Protein AF-A0A8I2YQA5-F1 (afdb_monomer)

Solvent-accessible surface area (backbone atoms only — not comparable to full-atom values): 13279 Å² total; per-residue (Å²): 118,68,68,62,55,53,50,51,51,51,50,51,51,51,65,74,36,50,67,62,52,27,58,76,71,69,43,87,50,71,41,51,50,42,45,50,41,37,50,48,53,49,53,56,59,72,65,65,70,87,53,80,86,80,52,52,72,67,58,52,48,44,53,53,50,48,53,50,49,31,68,73,69,71,48,77,72,56,88,79,59,95,44,62,43,53,73,92,58,50,48,76,75,50,76,76,50,68,60,100,64,34,41,32,28,34,28,32,44,91,87,41,67,25,29,37,40,36,38,54,82,63,78,96,38,58,67,56,50,52,52,51,50,56,55,50,66,71,63,85,51,95,54,42,66,50,59,71,28,31,28,81,63,42,88,57,28,36,40,34,28,59,51,57,90,66,60,40,56,55,60,37,43,73,74,37,76,84,56,63,60,67,61,52,52,49,44,52,50,53,28,52,50,53,34,48,76,72,73,43,76,58,78,52,88,40,60,78,36,74,68,53,86,40,82,80,89,83,79,100,80,85,87,90,124

Structure (mmCIF, N/CA/C/O backbone):
data_AF-A0A8I2YQA5-F1
#
_entry.id   AF-A0A8I2YQA5-F1
#
loop_
_atom_site.group_PDB
_atom_site.id
_atom_site.type_symbol
_atom_site.label_atom_id
_atom_site.label_alt_id
_atom_site.label_comp_id
_atom_site.label_asym_id
_atom_site.label_entity_id
_atom_site.label_seq_id
_atom_site.pdbx_PDB_ins_code
_atom_site.Cartn_x
_atom_site.Cartn_y
_atom_site.Cartn_z
_atom_site.occupancy
_atom_site.B_iso_or_equiv
_atom_site.auth_seq_id
_atom_site.auth_comp_id
_atom_site.auth_asym_id
_atom_site.auth_atom_id
_atom_site.pdbx_PDB_model_num
ATOM 1 N N . MET A 1 1 ? -34.062 -9.656 35.936 1.00 53.78 1 MET A N 1
ATOM 2 C CA . MET A 1 1 ? -33.008 -8.951 36.706 1.00 53.78 1 MET A CA 1
ATOM 3 C C . MET A 1 1 ? -31.652 -9.652 36.608 1.00 53.78 1 MET A C 1
ATOM 5 O O . MET A 1 1 ? -30.691 -8.949 36.365 1.00 53.78 1 MET A O 1
ATOM 9 N N . SER A 1 2 ? -31.572 -10.991 36.654 1.00 74.44 2 SER A N 1
ATOM 10 C CA . SER A 1 2 ? -30.307 -11.762 36.605 1.00 74.44 2 SER A CA 1
ATOM 11 C C . SER A 1 2 ? -29.388 -11.502 35.393 1.00 74.44 2 SER A C 1
ATOM 13 O O . SER A 1 2 ? -28.204 -11.240 35.573 1.00 74.44 2 SER A O 1
ATOM 15 N N . ASP A 1 3 ? -29.909 -11.521 34.160 1.00 74.94 3 ASP A N 1
ATOM 16 C CA . ASP A 1 3 ? -29.049 -11.510 32.957 1.00 74.94 3 ASP A CA 1
ATOM 17 C C . ASP A 1 3 ? -28.307 -10.189 32.728 1.00 74.94 3 ASP A C 1
ATOM 19 O O . ASP A 1 3 ? -27.195 -10.169 32.199 1.00 74.94 3 ASP A O 1
ATOM 23 N N . ARG A 1 4 ? -28.906 -9.070 33.152 1.00 70.12 4 ARG A N 1
ATOM 24 C CA . ARG A 1 4 ? -28.301 -7.739 33.021 1.00 70.12 4 ARG A CA 1
ATOM 25 C C . ARG A 1 4 ? -27.103 -7.593 33.954 1.00 70.12 4 ARG A C 1
ATOM 27 O O . ARG A 1 4 ? -26.067 -7.096 33.523 1.00 70.12 4 ARG A O 1
ATOM 34 N N . ASP A 1 5 ? -27.226 -8.083 35.183 1.00 79.06 5 ASP A N 1
ATOM 35 C CA . ASP A 1 5 ? -26.152 -8.047 36.175 1.00 79.06 5 ASP A CA 1
ATOM 36 C C . ASP A 1 5 ? -25.024 -9.020 35.797 1.00 79.06 5 ASP A C 1
ATOM 38 O O . ASP A 1 5 ? -23.846 -8.677 35.911 1.00 79.06 5 ASP A O 1
ATOM 42 N N . SER A 1 6 ? -25.363 -10.194 35.246 1.00 75.75 6 SER A N 1
ATOM 43 C CA . SER A 1 6 ? -24.384 -11.141 34.695 1.00 75.75 6 SER A CA 1
ATOM 44 C C . SER A 1 6 ? -23.610 -10.557 33.510 1.00 75.75 6 SER A C 1
ATOM 46 O O . SER A 1 6 ? -22.383 -10.660 33.474 1.00 75.75 6 SER A O 1
ATOM 48 N N . LEU A 1 7 ? -24.296 -9.893 32.571 1.00 64.44 7 LEU A N 1
ATOM 49 C CA . LEU A 1 7 ? -23.659 -9.192 31.453 1.00 64.44 7 LEU A CA 1
ATOM 50 C C . LEU A 1 7 ? -22.746 -8.068 31.960 1.00 64.44 7 LEU A C 1
ATOM 52 O O . LEU A 1 7 ? -21.628 -7.908 31.477 1.00 64.44 7 LEU A O 1
ATOM 56 N N . GLN A 1 8 ? -23.197 -7.302 32.953 1.00 65.81 8 GLN A N 1
ATOM 57 C CA . GLN A 1 8 ? -22.447 -6.178 33.507 1.00 65.81 8 GLN A CA 1
ATOM 58 C C . GLN A 1 8 ? -21.202 -6.644 34.277 1.00 65.81 8 GLN A C 1
ATOM 60 O O . GLN A 1 8 ? -20.147 -6.019 34.166 1.00 65.81 8 GLN A O 1
ATOM 65 N N . ALA A 1 9 ? -21.278 -7.777 34.978 1.00 72.56 9 ALA A N 1
ATOM 66 C CA . ALA A 1 9 ? -20.128 -8.427 35.601 1.00 72.56 9 ALA A CA 1
ATOM 67 C C . ALA A 1 9 ? -19.132 -8.971 34.562 1.00 72.56 9 ALA A C 1
ATOM 69 O O . ALA A 1 9 ? -17.927 -8.779 34.721 1.00 72.56 9 ALA A O 1
ATOM 70 N N . LEU A 1 10 ? -19.617 -9.589 33.478 1.00 69.56 10 LEU A N 1
ATOM 71 C CA . LEU A 1 10 ? -18.791 -10.047 32.353 1.00 69.56 10 LEU A CA 1
ATOM 72 C C . LEU A 1 10 ? -18.067 -8.887 31.672 1.00 69.56 10 LEU A C 1
ATOM 74 O O . LEU A 1 10 ? -16.859 -8.960 31.478 1.00 69.56 10 LEU A O 1
ATOM 78 N N . LEU A 1 11 ? -18.780 -7.798 31.371 1.00 59.59 11 LEU A N 1
ATOM 79 C CA . LEU A 1 11 ? -18.196 -6.584 30.804 1.00 59.59 11 LEU A CA 1
ATOM 80 C C . LEU A 1 11 ? -17.146 -5.991 31.738 1.00 59.59 11 LEU A C 1
ATOM 82 O O . LEU A 1 11 ? -16.064 -5.657 31.277 1.00 59.59 11 LEU A O 1
ATOM 86 N N . LYS A 1 12 ? -17.415 -5.936 33.049 1.00 65.88 12 LYS A N 1
ATOM 87 C CA . LYS A 1 12 ? -16.454 -5.444 34.046 1.00 65.88 12 LYS A CA 1
ATOM 88 C C . LYS A 1 12 ? -15.206 -6.328 34.134 1.00 65.88 12 LYS A C 1
ATOM 90 O O . LYS A 1 12 ? -14.101 -5.819 34.307 1.00 65.88 12 LYS A O 1
ATOM 95 N N . LYS A 1 13 ? -15.377 -7.645 33.984 1.00 69.06 13 LYS A N 1
ATOM 96 C CA . LYS A 1 13 ? -14.289 -8.631 33.955 1.00 69.06 13 LYS A CA 1
ATOM 97 C C . LYS A 1 13 ? -13.474 -8.534 32.665 1.00 69.06 13 LYS A C 1
ATOM 99 O O . LYS A 1 13 ? -12.257 -8.580 32.734 1.00 69.06 13 LYS A O 1
ATOM 104 N N . LEU A 1 14 ? -14.127 -8.319 31.522 1.00 61.34 14 LEU A N 1
ATOM 105 C CA . LEU A 1 14 ? -13.474 -8.032 30.244 1.00 61.34 14 LEU A CA 1
ATOM 106 C C . LEU A 1 14 ? -12.680 -6.719 30.327 1.00 61.34 14 LEU A C 1
ATOM 108 O O . LEU A 1 14 ? -11.488 -6.704 30.046 1.00 61.34 14 LEU A O 1
ATOM 112 N N . THR A 1 15 ? -13.285 -5.630 30.809 1.00 60.09 15 THR A N 1
ATOM 113 C CA . THR A 1 15 ? -12.588 -4.341 30.970 1.00 60.09 15 THR A CA 1
ATOM 114 C C . THR A 1 15 ? -11.451 -4.407 31.988 1.00 60.09 15 THR A C 1
ATOM 116 O O . THR A 1 15 ? -10.428 -3.761 31.800 1.00 60.09 15 THR A O 1
ATOM 119 N N . GLY A 1 16 ? -11.606 -5.199 33.055 1.00 66.25 16 GLY A N 1
ATOM 120 C CA . GLY A 1 16 ? -10.571 -5.412 34.069 1.00 66.25 16 GLY A CA 1
ATOM 121 C C . GLY A 1 16 ? -9.398 -6.264 33.584 1.00 66.25 16 GLY A C 1
ATOM 122 O O . GLY A 1 16 ? -8.381 -6.324 34.265 1.00 66.25 16 GLY A O 1
ATOM 123 N N . ASN A 1 17 ? -9.528 -6.890 32.411 1.00 71.88 17 ASN A N 1
ATOM 124 C CA . ASN A 1 17 ? -8.533 -7.781 31.828 1.00 71.88 17 ASN A CA 1
ATOM 125 C C . ASN A 1 17 ? -8.056 -7.275 30.461 1.00 71.88 17 ASN A C 1
ATOM 127 O O . ASN A 1 17 ? -7.829 -8.040 29.525 1.00 71.88 17 ASN A O 1
ATOM 131 N N . TYR A 1 18 ? -7.938 -5.952 30.355 1.00 67.62 18 TYR A N 1
ATOM 132 C CA . TYR A 1 18 ? -7.539 -5.236 29.149 1.00 67.62 18 TYR A CA 1
ATOM 133 C C . TYR A 1 18 ? -6.278 -5.823 28.494 1.00 67.62 18 TYR A C 1
ATOM 135 O O . TYR A 1 18 ? -6.260 -6.005 27.280 1.00 67.62 18 TYR A O 1
ATOM 143 N N . GLU A 1 19 ? -5.268 -6.197 29.283 1.00 68.56 19 GLU A N 1
ATOM 144 C CA . GLU A 1 19 ? -4.031 -6.808 28.774 1.00 68.56 19 GLU A CA 1
ATOM 145 C C . GLU A 1 19 ? -4.241 -8.215 28.193 1.00 68.56 19 GLU A C 1
ATOM 147 O O . GLU A 1 19 ? -3.681 -8.553 27.150 1.00 68.56 19 GLU A O 1
ATOM 152 N N . GLU A 1 20 ? -5.097 -9.037 28.806 1.00 70.19 20 GLU A N 1
ATOM 153 C CA . GLU A 1 20 ? -5.394 -10.379 28.294 1.00 70.19 20 GLU A CA 1
ATOM 154 C C . GLU A 1 20 ? -6.219 -10.308 27.001 1.00 70.19 20 GLU A C 1
ATOM 156 O O . GLU A 1 20 ? -5.951 -11.036 26.044 1.00 70.19 20 GLU A O 1
ATOM 161 N N . ILE A 1 21 ? -7.152 -9.355 26.924 1.00 68.69 21 ILE A N 1
ATOM 162 C CA . ILE A 1 21 ? -7.897 -9.043 25.700 1.00 68.69 21 ILE A CA 1
ATOM 163 C C . ILE A 1 21 ? -6.941 -8.564 24.606 1.00 68.69 21 ILE A C 1
ATOM 165 O O . ILE A 1 21 ? -6.951 -9.109 23.505 1.00 68.69 21 ILE A O 1
ATOM 169 N N . ARG A 1 22 ? -6.074 -7.591 24.900 1.00 69.06 22 ARG A N 1
ATOM 170 C CA . ARG A 1 22 ? -5.055 -7.110 23.956 1.00 69.06 22 ARG A CA 1
ATOM 171 C C . ARG A 1 22 ? -4.209 -8.246 23.405 1.00 69.06 22 ARG A C 1
ATOM 173 O O . ARG A 1 22 ? -4.015 -8.318 22.195 1.00 69.06 22 ARG A O 1
ATOM 180 N N . SER A 1 23 ? -3.772 -9.152 24.275 1.00 72.94 23 SER A N 1
ATOM 181 C CA . SER A 1 23 ? -2.994 -10.322 23.883 1.00 72.94 23 SER A CA 1
ATOM 182 C C . SER A 1 23 ? -3.767 -11.249 22.940 1.00 72.94 23 SER A C 1
ATOM 184 O O . SER A 1 23 ? -3.229 -11.643 21.906 1.00 72.94 23 SER A O 1
ATOM 186 N N . GLN A 1 24 ? -5.041 -11.540 23.229 1.00 74.38 24 GLN A N 1
ATOM 187 C CA . GLN A 1 24 ? -5.884 -12.374 22.360 1.00 74.38 24 GLN A CA 1
ATOM 188 C C . GLN A 1 24 ? -6.161 -11.738 20.992 1.00 74.38 24 GLN A C 1
ATOM 190 O O . GLN A 1 24 ? -6.236 -12.447 19.992 1.00 74.38 24 GLN A O 1
ATOM 195 N N . PHE A 1 25 ? -6.284 -10.410 20.933 1.00 69.94 25 PHE A N 1
ATOM 196 C CA . PHE A 1 25 ? -6.455 -9.669 19.679 1.00 69.94 25 PHE A CA 1
ATOM 197 C C . PHE A 1 25 ? -5.128 -9.370 18.958 1.00 69.94 25 PHE A C 1
ATOM 199 O O . PHE A 1 25 ? -5.142 -8.752 17.894 1.00 69.94 25 PHE A O 1
ATOM 206 N N . GLY A 1 26 ? -3.985 -9.795 19.510 1.00 70.31 26 GLY A N 1
ATOM 207 C CA . GLY A 1 26 ? -2.668 -9.553 18.923 1.00 70.31 26 GLY A CA 1
ATOM 208 C C . GLY A 1 26 ? -2.218 -8.087 18.961 1.00 70.31 26 GLY A C 1
ATOM 209 O O . GLY A 1 26 ? -1.398 -7.685 18.138 1.00 70.31 26 GLY A O 1
ATOM 210 N N . ILE A 1 27 ? -2.768 -7.278 19.874 1.00 78.75 27 ILE A N 1
ATOM 211 C CA . ILE A 1 27 ? -2.531 -5.832 19.994 1.00 78.75 27 ILE A CA 1
ATOM 212 C C . ILE A 1 27 ? -1.535 -5.563 21.127 1.00 78.75 27 ILE A C 1
ATOM 214 O O . ILE A 1 27 ? -1.905 -5.286 22.269 1.00 78.75 27 ILE A O 1
ATOM 218 N N . TYR A 1 28 ? -0.252 -5.584 20.802 1.00 79.75 28 TYR A N 1
ATOM 219 C CA . TYR A 1 28 ? 0.849 -5.458 21.758 1.00 79.75 28 TYR A CA 1
ATOM 220 C C . TYR A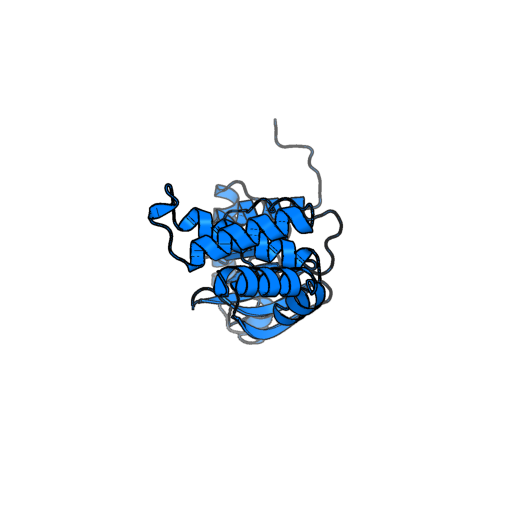 1 28 ? 1.435 -4.049 21.839 1.00 79.75 28 TYR A C 1
ATOM 222 O O . TYR A 1 28 ? 2.173 -3.742 22.770 1.00 79.75 28 TYR A O 1
ATOM 230 N N . ASN A 1 29 ? 1.127 -3.175 20.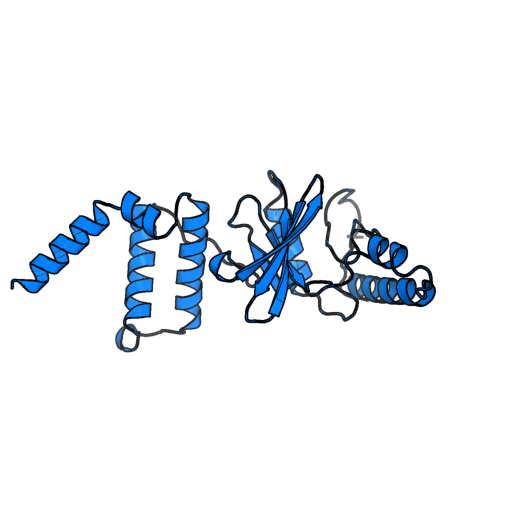879 1.00 84.94 29 ASN A N 1
ATOM 231 C CA . ASN A 1 29 ? 1.684 -1.827 20.842 1.00 84.94 29 ASN A CA 1
ATOM 232 C C . ASN A 1 29 ? 0.672 -0.778 20.362 1.00 84.94 29 ASN A C 1
ATOM 234 O O . ASN A 1 29 ? -0.420 -1.085 19.885 1.00 84.94 29 ASN A O 1
ATOM 238 N N . ASP A 1 30 ? 1.063 0.482 20.509 1.00 87.12 30 ASP A N 1
ATOM 239 C CA . ASP A 1 30 ? 0.259 1.648 20.157 1.00 87.12 30 ASP A CA 1
ATOM 240 C C . ASP A 1 30 ? -0.056 1.759 18.661 1.00 87.12 30 ASP A C 1
ATOM 242 O O . ASP A 1 30 ? -1.119 2.246 18.291 1.00 87.12 30 ASP A O 1
ATOM 246 N N . GLN A 1 31 ? 0.835 1.277 17.794 1.00 87.00 31 GLN A N 1
ATOM 247 C CA . GLN A 1 31 ? 0.644 1.321 16.341 1.00 87.00 31 GLN A CA 1
ATOM 248 C C . GLN A 1 31 ? -0.478 0.379 15.906 1.00 87.00 31 GLN A C 1
ATOM 250 O O . GLN A 1 31 ? -1.282 0.727 15.045 1.00 87.00 31 GLN A O 1
ATOM 255 N N . GLN A 1 32 ? -0.574 -0.788 16.543 1.00 87.88 32 GLN A N 1
ATOM 256 C CA . GLN A 1 32 ? -1.658 -1.738 16.307 1.00 87.88 32 GLN A CA 1
ATOM 257 C C . GLN A 1 32 ? -2.998 -1.196 16.814 1.00 87.88 32 GLN A C 1
ATOM 259 O O . GLN A 1 32 ? -4.016 -1.372 16.148 1.00 87.88 32 GLN A O 1
ATOM 264 N N . ILE A 1 33 ? -3.007 -0.467 17.940 1.00 88.44 33 ILE A N 1
ATOM 265 C CA . ILE A 1 33 ? -4.205 0.269 18.381 1.00 88.44 33 ILE A CA 1
ATOM 266 C C . ILE A 1 33 ? -4.593 1.307 17.321 1.00 88.44 33 ILE A C 1
ATOM 268 O O . ILE A 1 33 ? -5.751 1.362 16.910 1.00 88.44 33 ILE A O 1
ATOM 272 N N . ASP A 1 34 ? -3.634 2.105 16.851 1.00 91.31 34 ASP A N 1
ATOM 273 C CA . ASP A 1 34 ? -3.863 3.150 15.853 1.00 91.31 34 ASP A CA 1
ATOM 274 C C . ASP A 1 34 ? -4.409 2.565 14.535 1.00 91.31 34 ASP A C 1
ATOM 276 O O . ASP A 1 34 ? -5.359 3.107 13.961 1.00 91.31 34 ASP A O 1
ATOM 280 N N . GLN A 1 35 ? -3.884 1.422 14.080 1.00 90.69 35 GLN A N 1
ATOM 281 C CA . GLN A 1 35 ? -4.411 0.698 12.921 1.00 90.69 35 GLN A CA 1
ATOM 282 C C . GLN A 1 35 ? -5.819 0.151 13.162 1.00 90.69 35 GLN A C 1
ATOM 284 O O . GLN A 1 35 ? -6.686 0.340 12.309 1.00 90.69 35 GLN A O 1
ATOM 289 N N . ALA A 1 36 ? -6.077 -0.481 14.308 1.00 90.06 36 ALA A N 1
ATOM 290 C CA . ALA A 1 36 ? -7.399 -1.007 14.640 1.00 90.06 36 ALA A CA 1
ATOM 291 C C . ALA A 1 36 ? -8.452 0.112 14.688 1.00 90.06 36 ALA A C 1
ATOM 293 O O . ALA A 1 36 ? -9.505 -0.005 14.060 1.00 90.06 36 ALA A O 1
ATOM 294 N N . MET A 1 37 ? -8.145 1.235 15.349 1.00 92.12 37 MET A N 1
ATOM 295 C CA . MET A 1 37 ? -9.017 2.413 15.370 1.00 92.12 37 MET A CA 1
ATOM 296 C C . MET A 1 37 ? -9.258 2.963 13.961 1.00 92.12 37 MET A C 1
ATOM 298 O O . MET A 1 37 ? -10.388 3.321 13.626 1.00 92.12 37 MET A O 1
ATOM 302 N N . ALA A 1 38 ? -8.220 3.009 13.118 1.00 92.69 38 ALA A N 1
ATOM 303 C CA . ALA A 1 38 ? -8.353 3.457 11.739 1.00 92.69 38 ALA A CA 1
ATOM 304 C C . ALA A 1 38 ? -9.283 2.540 10.925 1.00 92.69 38 ALA A C 1
ATOM 306 O O . ALA A 1 38 ? -10.167 3.046 10.233 1.00 92.69 38 ALA A O 1
ATOM 307 N N . VAL A 1 39 ? -9.145 1.216 11.042 1.00 91.88 39 VAL A N 1
ATOM 308 C CA . VAL A 1 39 ? -10.030 0.255 10.364 1.00 91.88 39 VAL A CA 1
ATOM 309 C C . VAL A 1 39 ? -11.468 0.396 10.854 1.00 91.88 39 VAL A C 1
ATOM 311 O O . VAL A 1 39 ? -12.360 0.568 10.028 1.00 91.88 39 VAL A O 1
ATOM 314 N N . MET A 1 40 ? -11.707 0.399 12.170 1.00 91.44 40 MET A N 1
ATOM 315 C CA . MET A 1 40 ? -13.064 0.523 12.723 1.00 91.44 40 MET A CA 1
ATOM 316 C C . MET A 1 40 ? -13.761 1.788 12.221 1.00 91.44 40 MET A C 1
ATOM 318 O O . MET A 1 40 ? -14.877 1.743 11.710 1.00 91.44 40 MET A O 1
ATOM 322 N N . GLU A 1 41 ? -13.074 2.923 12.303 1.00 92.00 41 GLU A N 1
ATOM 323 C CA . GLU A 1 41 ? -13.599 4.196 11.828 1.00 92.00 41 GLU A CA 1
ATOM 324 C C . GLU A 1 41 ? -13.828 4.183 10.298 1.00 92.00 41 GLU A C 1
ATOM 326 O O . GLU A 1 41 ? -14.819 4.732 9.813 1.00 92.00 41 GLU A O 1
ATOM 331 N N . ARG A 1 42 ? -12.947 3.541 9.515 1.00 90.94 42 ARG A N 1
ATOM 332 C CA . ARG A 1 42 ? -13.111 3.398 8.056 1.00 90.94 42 ARG A CA 1
ATOM 333 C C . ARG A 1 42 ? -14.394 2.652 7.711 1.00 90.94 42 ARG A C 1
ATOM 335 O O . ARG A 1 42 ? -15.171 3.138 6.889 1.00 90.94 42 ARG A O 1
ATOM 342 N N . GLU A 1 43 ? -14.610 1.503 8.342 1.00 88.94 43 GLU A N 1
ATOM 343 C CA . GLU A 1 43 ? -15.781 0.662 8.094 1.00 88.94 43 GLU A CA 1
ATOM 344 C C . GLU A 1 43 ? -17.076 1.361 8.532 1.00 88.94 43 GLU A C 1
ATOM 346 O O . GLU A 1 43 ? -18.052 1.387 7.779 1.00 88.94 43 GLU A O 1
ATOM 351 N N . LEU A 1 44 ? -17.063 2.037 9.688 1.00 89.31 44 LEU A N 1
ATOM 352 C CA . LEU A 1 44 ? -18.198 2.836 10.161 1.00 89.31 44 LEU A CA 1
ATOM 353 C C . LEU A 1 44 ? -18.575 3.953 9.175 1.00 89.31 44 LEU A C 1
ATOM 355 O O . LEU A 1 44 ? -19.761 4.172 8.922 1.00 89.31 44 LEU A O 1
ATOM 359 N N . ARG A 1 45 ? -17.589 4.635 8.574 1.00 88.62 45 ARG A N 1
ATOM 360 C CA . ARG A 1 45 ? -17.847 5.657 7.544 1.00 88.62 45 ARG A CA 1
ATOM 361 C C . ARG A 1 45 ? -18.386 5.059 6.244 1.00 88.62 45 ARG A C 1
ATOM 363 O O . ARG A 1 45 ? -19.296 5.633 5.647 1.00 88.62 45 ARG A O 1
ATOM 370 N N . HIS A 1 46 ? -17.848 3.925 5.791 1.00 85.19 46 HIS A N 1
ATOM 371 C CA . HIS A 1 46 ? -18.301 3.267 4.558 1.00 85.19 46 HIS A CA 1
ATOM 372 C C . HIS A 1 46 ? -19.732 2.749 4.645 1.00 85.19 46 HIS A C 1
ATOM 374 O O . HIS A 1 46 ? -20.452 2.793 3.648 1.00 85.19 46 HIS A O 1
ATOM 380 N N . ALA A 1 47 ? -20.168 2.327 5.830 1.00 84.62 47 ALA A N 1
ATOM 381 C CA . ALA A 1 47 ? -21.531 1.867 6.045 1.00 84.62 47 ALA A CA 1
ATOM 382 C C . ALA A 1 47 ? -22.593 2.981 5.875 1.00 84.62 47 ALA A C 1
ATOM 384 O O . ALA A 1 47 ? -23.783 2.678 5.882 1.00 84.62 47 ALA A O 1
ATOM 385 N N . ARG A 1 48 ? -22.193 4.259 5.692 1.00 71.00 48 ARG A N 1
ATOM 386 C CA . ARG A 1 48 ? -23.081 5.425 5.467 1.00 71.00 48 ARG A CA 1
ATOM 387 C C . ARG A 1 48 ? -24.231 5.518 6.481 1.00 71.00 48 ARG A C 1
ATOM 389 O O . ARG A 1 48 ? -25.319 5.992 6.162 1.00 71.00 48 ARG A O 1
ATOM 396 N N . VAL A 1 49 ? -24.001 5.048 7.705 1.00 61.97 49 VAL A N 1
ATOM 397 C CA . VAL A 1 49 ? -25.052 4.914 8.715 1.00 61.97 49 VAL A CA 1
ATOM 398 C C . VAL A 1 49 ? -25.358 6.281 9.314 1.00 61.97 49 VAL A C 1
ATOM 400 O O . VAL A 1 49 ? -24.602 6.792 10.137 1.00 61.97 49 VAL A O 1
ATOM 403 N N . THR A 1 50 ? -26.481 6.867 8.903 1.00 57.16 50 THR A N 1
ATOM 404 C CA . THR A 1 50 ? -26.983 8.155 9.404 1.00 57.16 50 THR A CA 1
ATOM 405 C C . THR A 1 50 ? -27.866 8.016 10.649 1.00 57.16 50 THR A C 1
ATOM 407 O O . THR A 1 50 ? -28.026 8.988 11.379 1.00 57.16 50 THR A O 1
ATOM 410 N N . SER A 1 51 ? -28.407 6.820 10.925 1.00 64.06 51 SER A N 1
ATOM 411 C CA . SER A 1 51 ? -29.284 6.530 12.072 1.00 64.06 51 SER A CA 1
ATOM 412 C C . SER A 1 51 ? -28.873 5.242 12.794 1.00 64.06 51 SER A C 1
ATOM 414 O O . SER A 1 51 ? -28.579 4.227 12.162 1.00 64.06 51 SER A O 1
ATOM 416 N N . GLU A 1 52 ? -28.877 5.269 14.130 1.00 65.19 52 GLU A N 1
ATOM 417 C CA . GLU A 1 52 ? -28.544 4.113 14.977 1.00 65.19 52 GLU A CA 1
ATOM 418 C C . GLU A 1 52 ? -29.550 2.960 14.890 1.00 65.19 52 GLU A C 1
ATOM 420 O O . GLU A 1 52 ? -29.195 1.808 15.160 1.00 65.19 52 GLU A O 1
ATOM 425 N N . GLU A 1 53 ? -30.788 3.243 14.486 1.00 69.56 53 GLU A N 1
ATOM 426 C CA . GLU A 1 53 ? -31.867 2.252 14.450 1.00 69.56 53 GLU A CA 1
ATOM 427 C C . GLU A 1 53 ? -31.625 1.172 13.389 1.00 69.56 53 GLU A C 1
ATOM 429 O O . GLU A 1 53 ? -31.907 0.001 13.631 1.00 69.56 53 GLU A O 1
ATOM 434 N N . HIS A 1 54 ? -31.003 1.535 12.264 1.00 71.75 54 HIS A N 1
ATOM 435 C CA . HIS A 1 54 ? -30.774 0.642 11.119 1.00 71.75 54 HIS A CA 1
ATOM 436 C C . HIS A 1 54 ? -29.396 -0.031 11.122 1.00 71.75 54 HIS A C 1
ATOM 438 O O . HIS A 1 54 ? -29.026 -0.727 10.178 1.00 71.75 54 HIS A O 1
ATOM 444 N N . MET A 1 55 ? -28.604 0.191 12.168 1.00 80.94 55 MET A N 1
ATOM 445 C CA . MET A 1 55 ? -27.251 -0.336 12.244 1.00 80.94 55 MET A CA 1
ATOM 446 C C . MET A 1 55 ? -27.260 -1.806 12.674 1.00 80.94 55 MET A C 1
ATOM 448 O O . MET A 1 55 ? -27.914 -2.166 13.661 1.00 80.94 55 MET A O 1
ATOM 452 N N . SER A 1 56 ? -26.500 -2.641 11.960 1.00 87.50 56 SER A N 1
ATOM 453 C CA . SER A 1 56 ? -26.306 -4.045 12.327 1.00 87.50 56 SER A CA 1
ATOM 454 C C . SER A 1 56 ? -25.659 -4.168 13.713 1.00 87.50 56 SER A C 1
ATOM 456 O O . SER A 1 56 ? -25.032 -3.228 14.217 1.00 87.50 56 SER A O 1
ATOM 458 N N . VAL A 1 57 ? -25.819 -5.327 14.353 1.00 87.19 57 VAL A N 1
ATOM 459 C CA . VAL A 1 57 ? -25.256 -5.574 15.690 1.00 87.19 57 VAL A CA 1
ATOM 460 C C . VAL A 1 57 ? -23.732 -5.438 15.667 1.00 87.19 57 VAL A C 1
ATOM 462 O O . VAL A 1 57 ? -23.153 -4.846 16.573 1.00 87.19 57 VAL A O 1
ATOM 4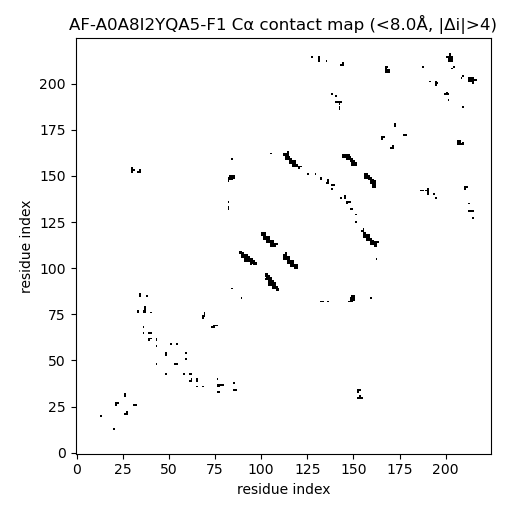65 N N . GLU A 1 58 ? -23.088 -5.898 14.599 1.00 87.94 58 GLU A N 1
ATOM 466 C CA . GLU A 1 58 ? -21.642 -5.835 14.395 1.00 87.94 58 GLU A CA 1
ATOM 467 C C . GLU A 1 58 ? -21.148 -4.387 14.331 1.00 87.94 58 GLU A C 1
ATOM 469 O O . GLU A 1 58 ? -20.182 -4.034 15.005 1.00 87.94 58 GLU A O 1
ATOM 474 N N . LEU A 1 59 ? -21.838 -3.520 13.584 1.00 88.00 59 LEU A N 1
ATOM 475 C CA . LEU A 1 59 ? -21.493 -2.099 13.492 1.00 88.00 59 LEU A CA 1
ATOM 476 C C . LEU A 1 59 ? -21.728 -1.367 14.826 1.00 88.00 59 LEU A C 1
ATOM 478 O O . LEU A 1 59 ? -20.926 -0.511 15.206 1.00 88.00 59 LEU A O 1
ATOM 482 N N . LYS A 1 60 ? -22.772 -1.741 15.584 1.00 87.19 60 LYS A N 1
ATOM 483 C CA . LYS A 1 60 ? -23.011 -1.223 16.946 1.00 87.19 60 LYS A CA 1
ATOM 484 C C . LYS A 1 60 ? -21.893 -1.630 17.906 1.00 87.19 60 LYS A C 1
ATOM 486 O O . LYS A 1 60 ? -21.430 -0.797 18.686 1.00 87.19 60 LYS A O 1
ATOM 491 N N . ILE A 1 61 ? -21.450 -2.888 17.842 1.00 88.38 61 ILE A N 1
ATOM 492 C CA . ILE A 1 61 ? -20.305 -3.386 18.614 1.00 88.38 61 ILE A CA 1
ATOM 493 C C . ILE A 1 61 ? -19.051 -2.604 18.225 1.00 88.38 61 ILE A C 1
ATOM 495 O O . ILE A 1 61 ? -18.402 -2.041 19.098 1.00 88.38 61 ILE A O 1
ATOM 499 N N . MET A 1 62 ? -18.761 -2.484 16.929 1.00 88.69 62 MET A N 1
ATOM 500 C CA . MET A 1 62 ? -17.579 -1.788 16.421 1.00 88.69 62 MET A CA 1
ATOM 501 C C . MET A 1 62 ? -17.517 -0.323 16.869 1.00 88.69 62 MET A C 1
ATOM 503 O O . MET A 1 62 ? -16.474 0.123 17.344 1.00 88.69 62 MET A O 1
ATOM 507 N N . ARG A 1 63 ? -18.634 0.415 16.786 1.00 89.56 63 ARG A N 1
ATOM 508 C CA . ARG A 1 63 ? -18.719 1.802 17.272 1.00 89.56 63 ARG A CA 1
ATOM 509 C C . ARG A 1 63 ? -18.420 1.895 18.765 1.00 89.56 63 ARG A C 1
ATOM 511 O O . ARG A 1 63 ? -17.567 2.683 19.165 1.00 89.56 63 ARG A O 1
ATOM 518 N N . LYS A 1 64 ? -19.075 1.065 19.583 1.00 88.12 64 LYS A N 1
ATOM 519 C CA . LYS A 1 64 ? -18.849 1.054 21.036 1.00 88.12 64 LYS A CA 1
ATOM 520 C C . LYS A 1 64 ? -17.423 0.647 21.400 1.00 88.12 64 LYS A C 1
ATOM 522 O O . LYS A 1 64 ? -16.840 1.228 22.311 1.00 88.12 64 LYS A O 1
ATOM 527 N N . SER A 1 65 ? -16.847 -0.321 20.690 1.00 87.94 65 SER A N 1
ATOM 528 C CA . SER A 1 65 ? -15.448 -0.717 20.851 1.00 87.94 65 SER A CA 1
ATOM 529 C C . SER A 1 65 ? -14.509 0.445 20.542 1.00 87.94 65 SER A C 1
ATOM 531 O O . SER A 1 65 ? -13.624 0.728 21.344 1.00 87.94 65 SER A O 1
ATOM 533 N N . LEU A 1 66 ? -14.735 1.168 19.441 1.00 89.00 66 LEU A N 1
ATOM 534 C CA . LEU A 1 66 ? -13.943 2.340 19.076 1.00 89.00 66 LEU A CA 1
ATOM 535 C C . LEU A 1 66 ? -14.020 3.442 20.145 1.00 89.00 66 LEU A C 1
ATOM 537 O O . LEU A 1 66 ? -12.993 3.979 20.552 1.00 89.00 66 LEU A O 1
ATOM 541 N N . GLU A 1 67 ? -15.219 3.758 20.639 1.00 88.19 67 GLU A N 1
ATOM 542 C CA . GLU A 1 67 ? -15.417 4.731 21.723 1.00 88.19 67 GLU A CA 1
ATOM 543 C C . GLU A 1 67 ? -14.706 4.316 23.019 1.00 88.19 67 GLU A C 1
ATOM 545 O O . GLU A 1 67 ? -14.048 5.142 23.652 1.00 88.19 67 GLU A O 1
ATOM 550 N N . CYS A 1 68 ? -14.787 3.033 23.382 1.00 84.75 68 CYS A N 1
ATOM 551 C CA . CYS A 1 68 ? -14.121 2.468 24.554 1.00 84.75 68 CYS A CA 1
ATOM 552 C C . CYS A 1 68 ? -12.592 2.533 24.439 1.00 84.75 68 CYS A C 1
ATOM 554 O O . CYS A 1 68 ? -11.905 2.896 25.392 1.00 84.75 68 CYS A O 1
ATOM 556 N N . ILE A 1 69 ? -12.043 2.225 23.261 1.00 84.50 69 ILE A N 1
ATOM 557 C CA . ILE A 1 69 ? -10.601 2.315 23.015 1.00 84.50 69 ILE A CA 1
ATOM 558 C C . ILE A 1 69 ? -10.145 3.773 23.123 1.00 84.50 69 ILE A C 1
ATOM 560 O O . ILE A 1 69 ? -9.151 4.045 23.797 1.00 84.50 69 ILE A O 1
ATOM 564 N N . LYS A 1 70 ? -10.886 4.724 22.540 1.00 87.31 70 LYS A N 1
ATOM 565 C CA . LYS A 1 70 ? -10.577 6.162 22.642 1.00 87.31 70 LYS A CA 1
ATOM 566 C C . LYS A 1 70 ? -10.564 6.646 24.093 1.00 87.31 70 LYS A C 1
ATOM 568 O O . LYS A 1 70 ? -9.639 7.351 24.485 1.00 87.31 70 LYS A O 1
ATOM 573 N N . SER A 1 71 ? -11.561 6.266 24.895 1.00 82.88 71 SER A N 1
ATOM 574 C CA . SER A 1 71 ? -11.648 6.693 26.298 1.00 82.88 71 SER A CA 1
ATOM 575 C C . SER A 1 71 ? -10.588 6.034 27.184 1.00 82.88 71 SER A C 1
ATOM 577 O O . SER A 1 71 ? -10.028 6.695 28.052 1.00 82.88 71 SER A O 1
ATOM 579 N N . THR A 1 72 ? -10.276 4.761 26.936 1.00 81.81 72 THR A N 1
ATOM 580 C CA . THR A 1 72 ? -9.328 3.980 27.747 1.00 81.81 72 THR A CA 1
ATOM 581 C C . THR A 1 72 ? -7.874 4.333 27.435 1.00 81.81 72 THR A C 1
ATOM 583 O O . THR A 1 72 ? -7.043 4.385 28.335 1.00 81.81 72 THR A O 1
ATOM 586 N N . THR A 1 73 ? -7.552 4.594 26.166 1.00 83.38 73 THR A N 1
ATOM 587 C CA . THR A 1 73 ? -6.180 4.919 25.731 1.00 83.38 73 THR A CA 1
ATOM 588 C C . THR A 1 73 ? -5.890 6.420 25.729 1.00 83.38 73 THR A C 1
ATOM 590 O O . THR A 1 73 ? -4.730 6.815 25.646 1.00 83.38 73 THR A O 1
ATOM 593 N N . GLY A 1 74 ? -6.929 7.264 25.764 1.00 84.75 74 GLY A N 1
ATOM 594 C CA . GLY A 1 74 ? -6.813 8.714 25.585 1.00 84.75 74 GLY A CA 1
ATOM 595 C C . GLY A 1 74 ? -6.398 9.139 24.169 1.00 84.75 74 GLY A C 1
ATOM 596 O O . GLY A 1 74 ? -6.135 10.319 23.939 1.00 84.75 74 GLY A O 1
ATOM 597 N N . ARG A 1 75 ? -6.316 8.203 23.213 1.00 87.31 75 ARG A N 1
ATOM 598 C CA . ARG A 1 75 ? -5.858 8.470 21.844 1.00 87.31 75 ARG A CA 1
ATOM 599 C C . ARG A 1 75 ? -7.009 8.921 20.949 1.00 87.31 75 ARG A C 1
ATOM 601 O O . ARG A 1 75 ? -8.137 8.434 21.035 1.00 87.31 75 ARG A O 1
ATOM 608 N N . GLY A 1 76 ? -6.698 9.837 20.037 1.00 89.94 76 GLY A N 1
ATOM 609 C CA . GLY A 1 76 ? -7.567 10.160 18.909 1.00 89.94 76 GLY A CA 1
ATOM 610 C C . GLY A 1 76 ? -7.441 9.120 17.798 1.00 89.94 76 GLY A C 1
ATOM 611 O O . GLY A 1 76 ? -6.397 8.488 17.648 1.00 89.94 76 GLY A O 1
ATOM 612 N N . VAL A 1 77 ? -8.487 8.973 16.982 1.00 89.25 77 VAL A N 1
ATOM 613 C CA . VAL A 1 77 ? -8.400 8.142 15.775 1.00 89.25 77 VAL A CA 1
ATOM 614 C C . VAL A 1 77 ? -7.412 8.800 14.803 1.00 89.25 77 VAL A C 1
ATOM 616 O O . VAL A 1 77 ? -7.587 9.985 14.497 1.00 89.25 77 VAL A O 1
ATOM 619 N N . PRO A 1 78 ? -6.397 8.076 14.296 1.00 88.31 78 PRO A N 1
ATOM 620 C CA . PRO A 1 78 ? -5.453 8.637 13.342 1.00 88.31 78 PRO A CA 1
ATOM 621 C C . PRO A 1 78 ? -6.155 9.158 12.088 1.00 88.31 78 PRO A C 1
ATOM 623 O O . PRO A 1 78 ? -7.115 8.555 11.595 1.00 88.31 78 PRO A O 1
ATOM 626 N N . LYS A 1 79 ? -5.646 10.260 11.529 1.00 85.81 79 LYS A N 1
ATOM 627 C CA . LYS A 1 79 ? -6.113 10.769 10.236 1.00 85.81 79 LYS A CA 1
ATOM 628 C C . LYS A 1 79 ? -5.867 9.707 9.164 1.00 85.81 79 LYS A C 1
ATOM 630 O O . LYS A 1 79 ? -4.753 9.214 9.015 1.00 85.81 79 LYS A O 1
ATOM 635 N N . GLN A 1 80 ? -6.909 9.375 8.409 1.00 82.81 80 GLN A N 1
ATOM 636 C CA . GLN A 1 80 ? -6.835 8.336 7.389 1.00 82.81 80 GLN A CA 1
ATOM 637 C C . GLN A 1 80 ? -6.650 8.955 6.012 1.00 82.81 80 GLN A C 1
ATOM 639 O O . GLN A 1 80 ? -7.535 9.647 5.506 1.00 82.81 80 GLN A O 1
ATOM 644 N N . SER A 1 81 ? -5.504 8.682 5.398 1.00 88.69 81 SER A N 1
ATOM 645 C CA . SER A 1 81 ? -5.300 8.942 3.977 1.00 88.69 81 SER A CA 1
ATOM 646 C C . SER A 1 81 ? -6.163 7.999 3.142 1.00 88.69 81 SER A C 1
ATOM 648 O O . SER A 1 81 ? -6.411 6.857 3.533 1.00 88.69 81 SER A O 1
ATOM 650 N N . LYS A 1 82 ? -6.595 8.444 1.957 1.00 90.31 82 LYS A N 1
ATOM 651 C CA . LYS A 1 82 ? -7.417 7.622 1.044 1.00 90.31 82 LYS A CA 1
ATOM 652 C C . LYS A 1 82 ? -6.714 6.331 0.614 1.00 90.31 82 LYS A C 1
ATOM 654 O O . LYS A 1 82 ? -7.373 5.344 0.310 1.00 90.31 82 LYS A O 1
ATOM 659 N N . TRP A 1 83 ? -5.386 6.355 0.600 1.00 93.50 83 TRP A N 1
ATOM 660 C CA . TRP A 1 83 ? -4.518 5.243 0.230 1.00 93.50 83 TRP A CA 1
ATOM 661 C C . TRP A 1 83 ? -4.097 4.355 1.414 1.00 93.50 83 TRP A C 1
ATOM 663 O O . TRP A 1 83 ? -3.257 3.474 1.237 1.00 93.50 83 TRP A O 1
ATOM 673 N N . LEU A 1 84 ? -4.639 4.571 2.620 1.00 94.25 84 LEU A N 1
ATOM 674 C CA . LEU A 1 84 ? -4.289 3.766 3.791 1.00 94.25 84 LEU A CA 1
ATOM 675 C C . LEU A 1 84 ? -4.674 2.293 3.577 1.00 94.25 84 LEU A C 1
ATOM 677 O O . LEU A 1 84 ? -5.854 1.955 3.460 1.00 94.25 84 LEU A O 1
ATOM 681 N N . ILE A 1 85 ? -3.666 1.424 3.601 1.00 95.19 85 ILE A N 1
ATOM 682 C CA . ILE A 1 85 ? -3.812 -0.031 3.676 1.00 95.19 85 ILE A CA 1
ATOM 683 C C . ILE A 1 85 ? -3.179 -0.468 4.989 1.00 95.19 85 ILE A C 1
ATOM 685 O O . ILE A 1 85 ? -2.031 -0.128 5.254 1.00 95.19 85 ILE A O 1
ATOM 689 N N . THR A 1 86 ? -3.932 -1.190 5.811 1.00 93.38 86 THR A N 1
ATOM 690 C CA . THR A 1 86 ? -3.468 -1.713 7.101 1.00 93.38 86 THR A CA 1
ATOM 691 C C . THR A 1 86 ? -3.013 -3.161 6.978 1.00 93.38 86 THR A C 1
ATOM 693 O O . THR A 1 86 ? -3.253 -3.820 5.966 1.00 93.38 86 THR A O 1
ATOM 696 N N . GLU A 1 87 ? -2.356 -3.687 8.015 1.00 90.56 87 GLU A N 1
ATOM 697 C CA . GLU A 1 87 ? -1.907 -5.083 7.991 1.00 90.56 87 GLU A CA 1
ATOM 698 C C . GLU A 1 87 ? -3.083 -6.067 7.922 1.00 90.56 87 GLU A C 1
ATOM 700 O O . GLU A 1 87 ? -2.970 -7.115 7.293 1.00 90.56 87 GLU A O 1
ATOM 705 N N . TYR A 1 88 ? -4.243 -5.674 8.456 1.00 89.94 88 TYR A N 1
ATOM 706 C CA . TYR A 1 88 ? -5.491 -6.436 8.401 1.00 89.94 88 TYR A CA 1
ATOM 707 C C . TYR A 1 88 ? -6.079 -6.549 6.987 1.00 89.94 88 TYR A C 1
ATOM 709 O O . TYR A 1 88 ? -6.913 -7.414 6.733 1.00 89.94 88 TYR A O 1
ATOM 717 N N . ASP A 1 89 ? -5.647 -5.692 6.056 1.00 93.50 89 ASP A N 1
ATOM 718 C CA . ASP A 1 89 ? -6.068 -5.730 4.654 1.00 93.50 89 ASP A CA 1
ATOM 719 C C . ASP A 1 89 ? -5.185 -6.671 3.796 1.00 93.50 89 ASP A C 1
ATOM 721 O O . ASP A 1 89 ? -5.475 -6.893 2.614 1.00 93.50 89 ASP A O 1
ATOM 725 N N . LEU A 1 90 ? -4.084 -7.195 4.356 1.00 95.12 90 LEU A N 1
ATOM 726 C CA . LEU A 1 90 ? -3.035 -7.911 3.629 1.00 95.12 90 LEU A CA 1
ATOM 727 C C . LEU A 1 90 ? -2.924 -9.376 4.061 1.00 95.12 90 LEU A C 1
ATOM 729 O O . LEU A 1 90 ? -2.723 -9.697 5.227 1.00 95.12 90 LEU A O 1
ATOM 733 N N . HIS A 1 91 ? -2.924 -10.283 3.084 1.00 96.06 91 HIS A N 1
ATOM 734 C CA . HIS A 1 91 ? -2.627 -11.699 3.309 1.00 96.06 91 HIS A CA 1
ATOM 735 C C . HIS A 1 91 ? -1.239 -12.042 2.769 1.00 96.06 91 HIS A C 1
ATOM 737 O O . HIS A 1 91 ? -1.064 -12.224 1.562 1.00 96.06 91 HIS A O 1
ATOM 743 N N . TYR A 1 92 ? -0.239 -12.118 3.645 1.00 94.75 92 TYR A N 1
ATOM 744 C CA . TYR A 1 92 ? 1.139 -12.415 3.251 1.00 94.75 92 TYR A CA 1
ATOM 745 C C . TYR A 1 92 ? 1.292 -13.843 2.710 1.00 94.75 92 TYR A C 1
ATOM 747 O O . TYR A 1 92 ? 0.757 -14.801 3.257 1.00 94.75 92 TYR A O 1
ATOM 755 N N . CYS A 1 93 ? 2.039 -13.979 1.615 1.00 91.88 93 CYS A N 1
ATOM 756 C CA . CYS A 1 93 ? 2.294 -15.244 0.918 1.00 91.88 93 CYS A CA 1
ATOM 757 C C . CYS A 1 93 ? 3.776 -15.665 0.953 1.00 91.88 93 CYS A C 1
ATOM 759 O O . CYS A 1 93 ? 4.127 -16.678 0.355 1.00 91.88 93 CYS A O 1
ATOM 761 N N . GLY A 1 94 ? 4.652 -14.876 1.585 1.00 88.12 94 GLY A N 1
ATOM 762 C CA . GLY A 1 94 ? 6.089 -15.147 1.709 1.00 88.12 94 GLY A CA 1
ATOM 763 C C . GLY A 1 94 ? 6.968 -13.937 1.381 1.00 88.12 94 GLY A C 1
ATOM 764 O O . GLY A 1 94 ? 6.507 -12.947 0.812 1.00 88.12 94 GLY A O 1
ATOM 765 N N . THR A 1 95 ? 8.250 -14.012 1.733 1.00 85.00 95 THR A N 1
ATOM 766 C CA . THR A 1 95 ? 9.233 -12.945 1.484 1.00 85.00 95 THR A CA 1
ATOM 767 C C . THR A 1 95 ? 9.856 -13.103 0.096 1.00 85.00 95 THR A C 1
ATOM 769 O O . THR A 1 95 ? 10.264 -14.198 -0.276 1.00 85.00 95 THR A O 1
ATOM 772 N N . ILE A 1 96 ? 9.933 -12.019 -0.682 1.00 79.75 96 ILE A N 1
ATOM 773 C CA . ILE A 1 96 ? 10.512 -12.025 -2.040 1.00 79.75 96 ILE A CA 1
ATOM 774 C C . ILE A 1 96 ? 12.023 -11.794 -1.974 1.00 79.75 96 ILE A C 1
ATOM 776 O O . ILE A 1 96 ? 12.792 -12.424 -2.696 1.00 79.75 96 ILE A O 1
ATOM 780 N N . GLY A 1 97 ? 12.442 -10.861 -1.122 1.00 73.38 97 GLY A N 1
ATOM 781 C CA . GLY A 1 97 ? 13.836 -10.482 -0.944 1.00 73.38 97 GLY A CA 1
ATOM 782 C C . GLY A 1 97 ? 13.966 -9.247 -0.061 1.00 73.38 97 GLY A C 1
ATOM 783 O O . GLY A 1 97 ? 12.979 -8.595 0.273 1.00 73.38 97 GLY A O 1
ATOM 784 N N . GLY A 1 98 ? 15.187 -8.909 0.328 1.00 67.56 98 GLY A N 1
ATOM 785 C CA . GLY A 1 98 ? 15.464 -7.731 1.143 1.00 67.56 98 GLY A CA 1
ATOM 786 C C . GLY A 1 98 ? 16.897 -7.262 0.951 1.00 67.56 98 GLY A C 1
ATOM 787 O O . GLY A 1 98 ? 17.786 -8.066 0.689 1.00 67.56 98 GLY A O 1
ATOM 788 N N . GLY A 1 99 ? 17.100 -5.951 1.048 1.00 65.19 99 GLY A N 1
ATOM 789 C CA . GLY A 1 99 ? 18.413 -5.315 0.991 1.00 65.19 99 GLY A CA 1
ATOM 790 C C . GLY A 1 99 ? 18.733 -4.554 2.278 1.00 65.19 99 GLY A C 1
ATOM 791 O O . GLY A 1 99 ? 17.996 -4.610 3.266 1.00 65.19 99 GLY A O 1
ATOM 792 N N . GLY A 1 100 ? 19.822 -3.779 2.251 1.00 64.56 100 GLY A N 1
ATOM 793 C CA . GLY A 1 100 ? 20.269 -2.982 3.399 1.00 64.56 100 GLY A CA 1
ATOM 794 C C . GLY A 1 100 ? 19.175 -2.080 3.984 1.00 64.56 100 GLY A C 1
ATOM 795 O O . GLY A 1 100 ? 19.040 -2.025 5.202 1.00 64.56 100 GLY A O 1
ATOM 796 N N . PHE A 1 101 ? 18.324 -1.493 3.134 1.00 67.00 101 PHE A N 1
ATOM 797 C CA . PHE A 1 101 ? 17.396 -0.409 3.498 1.00 67.00 101 PHE A CA 1
ATOM 798 C C . PHE A 1 101 ? 15.896 -0.770 3.455 1.00 67.00 101 PHE A C 1
ATOM 800 O O . PHE A 1 101 ? 15.062 0.032 3.860 1.00 67.00 101 PHE A O 1
ATOM 807 N N . SER A 1 102 ? 15.514 -1.956 2.964 1.00 78.44 102 SER A N 1
ATOM 808 C CA . SER A 1 102 ? 14.101 -2.383 2.923 1.00 78.44 102 SER A CA 1
ATOM 809 C C . SER A 1 102 ? 13.956 -3.895 2.768 1.00 78.44 102 SER A C 1
ATOM 811 O O . SER A 1 102 ? 14.860 -4.560 2.255 1.00 78.44 102 SER A O 1
ATOM 813 N N . THR A 1 103 ? 12.811 -4.426 3.186 1.00 85.44 103 THR A N 1
ATOM 814 C CA . THR A 1 103 ? 12.375 -5.798 2.897 1.00 85.44 103 THR A CA 1
ATOM 815 C C . THR A 1 103 ? 11.158 -5.765 1.981 1.00 85.44 103 THR A C 1
ATOM 817 O O . THR A 1 103 ? 10.344 -4.846 2.047 1.00 85.44 103 THR A O 1
ATOM 820 N N . VAL A 1 104 ? 11.051 -6.740 1.080 1.00 88.25 104 VAL A N 1
ATOM 821 C CA . VAL A 1 104 ? 9.938 -6.858 0.138 1.00 88.25 104 VAL A CA 1
ATOM 822 C C . VAL A 1 104 ? 9.283 -8.219 0.310 1.00 88.25 104 VAL A C 1
ATOM 824 O O . VAL A 1 104 ? 9.905 -9.266 0.110 1.00 88.25 104 VAL A O 1
ATOM 827 N N . SER A 1 105 ? 8.002 -8.191 0.645 1.00 91.25 105 SER A N 1
ATOM 828 C CA . SER A 1 105 ? 7.165 -9.366 0.839 1.00 91.25 105 SER A CA 1
ATOM 829 C C . SER A 1 105 ? 6.082 -9.441 -0.226 1.00 91.25 105 SER A C 1
ATOM 831 O O . SER A 1 105 ? 5.635 -8.435 -0.772 1.00 91.25 105 SER A O 1
ATOM 833 N N . LYS A 1 106 ? 5.657 -10.658 -0.538 1.00 92.19 106 LYS A N 1
ATOM 834 C CA . LYS A 1 106 ? 4.533 -10.946 -1.420 1.00 92.19 106 LYS A CA 1
ATOM 835 C C . LYS A 1 106 ? 3.273 -11.065 -0.575 1.00 92.19 106 LYS A C 1
ATOM 837 O O . LYS A 1 106 ? 3.288 -11.766 0.436 1.00 92.19 106 LYS A O 1
ATOM 842 N N . ALA A 1 107 ? 2.183 -10.438 -0.998 1.00 96.31 107 ALA A N 1
ATOM 843 C CA . ALA A 1 107 ? 0.892 -10.557 -0.325 1.00 96.31 107 ALA A CA 1
ATOM 844 C C . ALA A 1 107 ? -0.273 -10.555 -1.325 1.00 96.31 107 ALA A C 1
ATOM 846 O O . ALA A 1 107 ? -0.088 -10.302 -2.518 1.00 96.31 107 ALA A O 1
ATOM 847 N N . ARG A 1 108 ? -1.483 -10.828 -0.834 1.00 97.38 108 ARG A N 1
ATOM 848 C CA . ARG A 1 108 ? -2.738 -10.535 -1.529 1.00 97.38 108 ARG A CA 1
ATOM 849 C C . ARG A 1 108 ? -3.461 -9.386 -0.841 1.00 97.38 108 ARG A C 1
ATOM 851 O O . ARG A 1 108 ? -3.662 -9.427 0.368 1.00 97.38 108 ARG A O 1
ATOM 858 N N . PHE A 1 109 ? -3.898 -8.420 -1.637 1.00 96.62 109 PHE A N 1
ATOM 859 C CA . PHE A 1 109 ? -4.778 -7.326 -1.243 1.00 96.62 109 PHE A CA 1
ATOM 860 C C . PHE A 1 109 ? -6.047 -7.413 -2.091 1.00 96.62 109 PHE A C 1
ATOM 862 O O . PHE A 1 109 ? -5.972 -7.335 -3.318 1.00 96.62 109 PHE A O 1
ATOM 869 N N . ARG A 1 110 ? -7.208 -7.635 -1.456 1.00 94.12 110 ARG A N 1
ATOM 870 C CA . ARG A 1 110 ? -8.511 -7.791 -2.143 1.00 94.12 110 ARG A CA 1
ATOM 871 C C . ARG A 1 110 ? -8.451 -8.769 -3.333 1.00 94.12 110 ARG A C 1
ATOM 873 O O . ARG A 1 110 ? -8.866 -8.458 -4.444 1.00 94.12 110 ARG A O 1
ATOM 880 N N . GLY A 1 111 ? -7.832 -9.933 -3.116 1.00 93.69 111 GLY A N 1
ATOM 881 C CA . GLY A 1 111 ? -7.626 -10.973 -4.137 1.00 93.69 111 GLY A CA 1
ATOM 882 C C . GLY A 1 111 ? -6.472 -10.720 -5.121 1.00 93.69 111 GLY A C 1
ATOM 883 O O . GLY A 1 111 ? -5.964 -11.674 -5.715 1.00 93.69 111 GLY A O 1
ATOM 884 N N . THR A 1 112 ? -5.989 -9.482 -5.240 1.00 94.69 112 THR A N 1
ATOM 885 C CA . THR A 1 112 ? -4.909 -9.094 -6.158 1.00 94.69 112 THR A CA 1
ATOM 886 C C . THR A 1 112 ? -3.543 -9.330 -5.532 1.00 94.69 112 THR A C 1
ATOM 888 O O . THR A 1 112 ? -3.320 -9.035 -4.361 1.00 94.69 112 THR A O 1
ATOM 891 N N . LEU A 1 113 ? -2.607 -9.860 -6.317 1.00 93.88 113 LEU A N 1
ATOM 892 C CA . LEU A 1 113 ? -1.241 -10.105 -5.874 1.00 93.88 113 LEU A CA 1
ATOM 893 C C . LEU A 1 113 ? -0.423 -8.803 -5.854 1.00 93.88 113 LEU A C 1
ATOM 895 O O . LEU A 1 113 ? -0.326 -8.105 -6.865 1.00 93.88 113 LEU A O 1
ATOM 899 N N . VAL A 1 114 ? 0.186 -8.497 -4.710 1.00 94.62 114 VAL A N 1
ATOM 900 C CA . VAL A 1 114 ? 0.892 -7.236 -4.446 1.00 94.62 114 VAL A CA 1
ATOM 901 C C . VAL A 1 114 ? 2.280 -7.469 -3.853 1.00 94.62 114 VAL A C 1
ATOM 903 O O . VAL A 1 114 ? 2.565 -8.516 -3.263 1.00 94.62 114 VAL A O 1
ATOM 906 N N . ALA A 1 115 ? 3.151 -6.480 -4.035 1.00 92.25 115 ALA A N 1
ATOM 907 C CA . ALA A 1 115 ? 4.424 -6.368 -3.342 1.00 92.25 115 ALA A CA 1
ATOM 908 C C . ALA A 1 115 ? 4.267 -5.393 -2.171 1.00 92.25 115 ALA A C 1
ATOM 910 O O . ALA A 1 115 ? 3.786 -4.276 -2.351 1.00 92.25 115 ALA A O 1
ATOM 911 N N . VAL A 1 116 ? 4.690 -5.819 -0.985 1.00 93.69 116 VAL A N 1
ATOM 912 C CA . VAL A 1 116 ? 4.722 -5.010 0.233 1.00 93.69 116 VAL A CA 1
ATOM 913 C C . VAL A 1 116 ? 6.175 -4.694 0.539 1.00 93.69 116 VAL A C 1
ATOM 915 O O . VAL A 1 116 ? 6.941 -5.583 0.908 1.00 93.69 116 VAL A O 1
ATOM 918 N N . LYS A 1 117 ? 6.573 -3.440 0.337 1.00 89.69 117 LYS A N 1
ATOM 919 C CA . LYS A 1 117 ? 7.925 -2.955 0.612 1.00 89.69 117 LYS A CA 1
ATOM 920 C C . LYS A 1 117 ? 7.940 -2.258 1.963 1.00 89.69 117 LYS A C 1
ATOM 922 O O . LYS A 1 117 ? 7.462 -1.133 2.083 1.00 89.69 117 LYS A O 1
ATOM 927 N N . THR A 1 118 ? 8.515 -2.919 2.953 1.00 89.75 118 THR A N 1
ATOM 928 C CA . THR A 1 118 ? 8.710 -2.388 4.298 1.00 89.75 118 THR A CA 1
ATOM 929 C C . THR A 1 118 ? 10.021 -1.608 4.344 1.00 89.75 118 THR A C 1
ATOM 931 O O . THR A 1 118 ? 11.090 -2.144 4.032 1.00 89.75 118 THR A O 1
ATOM 934 N N . LEU A 1 119 ? 9.946 -0.323 4.685 1.00 85.06 119 LEU A N 1
ATOM 935 C CA . LEU A 1 119 ? 11.094 0.584 4.697 1.00 85.06 119 LEU A CA 1
ATOM 936 C C . LEU A 1 119 ? 11.732 0.558 6.082 1.00 85.06 119 LEU A C 1
ATOM 938 O O . LEU A 1 119 ? 11.039 0.754 7.072 1.00 85.06 119 LEU A O 1
ATOM 942 N N . LYS A 1 120 ? 13.041 0.321 6.178 1.00 79.12 120 LYS A N 1
ATOM 943 C CA . LYS A 1 120 ? 13.719 0.423 7.477 1.00 79.12 120 LYS A CA 1
ATOM 944 C C . LYS A 1 120 ? 13.746 1.884 7.935 1.00 79.12 120 LYS A C 1
ATOM 946 O O . LYS A 1 120 ? 13.800 2.771 7.092 1.00 79.12 120 LYS A O 1
ATOM 951 N N . ASP A 1 121 ? 13.682 2.058 9.255 1.00 65.06 121 ASP A N 1
ATOM 952 C CA . ASP A 1 121 ? 13.703 3.305 10.032 1.00 65.06 121 ASP A CA 1
ATOM 953 C C . ASP A 1 121 ? 13.867 4.605 9.222 1.00 65.06 121 ASP A C 1
ATOM 955 O O . ASP A 1 121 ? 14.937 4.929 8.704 1.00 65.06 121 ASP A O 1
ATOM 959 N N . ILE A 1 122 ? 12.766 5.346 9.120 1.00 60.59 122 ILE A N 1
ATOM 960 C CA . ILE A 1 122 ? 12.650 6.585 8.348 1.00 60.59 122 ILE A CA 1
ATOM 961 C C . ILE A 1 122 ? 12.942 7.846 9.179 1.00 60.59 122 ILE A C 1
ATOM 963 O O . ILE A 1 122 ? 12.954 8.944 8.615 1.00 60.59 122 ILE A O 1
ATOM 967 N N . GLY A 1 123 ? 13.166 7.749 10.494 1.00 62.44 123 GLY A N 1
ATOM 968 C CA . GLY A 1 123 ? 13.302 8.936 11.351 1.00 62.44 123 GLY A CA 1
ATOM 969 C C . GLY A 1 123 ? 12.189 9.977 11.106 1.00 62.44 123 GLY A C 1
ATOM 970 O O . GLY A 1 123 ? 11.019 9.630 10.944 1.00 62.44 123 GLY A O 1
ATOM 971 N N . ASN A 1 124 ? 12.551 11.261 10.990 1.00 55.28 124 ASN A N 1
ATOM 972 C CA . ASN A 1 124 ? 11.623 12.388 10.764 1.00 55.28 124 ASN A CA 1
ATOM 973 C C . ASN A 1 124 ? 11.068 12.517 9.324 1.00 55.28 124 ASN A C 1
ATOM 975 O O . ASN A 1 124 ? 10.632 13.594 8.923 1.00 55.28 124 ASN A O 1
ATOM 979 N N . THR A 1 125 ? 11.058 11.451 8.519 1.00 68.62 125 THR A N 1
ATOM 980 C CA . THR A 1 125 ? 10.624 11.519 7.106 1.00 68.62 125 THR A CA 1
ATOM 981 C C . THR A 1 125 ? 9.199 11.019 6.851 1.00 68.62 125 THR A C 1
ATOM 983 O O . THR A 1 125 ? 8.794 10.888 5.699 1.00 68.62 125 THR A O 1
ATOM 986 N N . ARG A 1 126 ? 8.383 10.799 7.892 1.00 78.00 126 ARG A N 1
ATOM 987 C CA . ARG A 1 126 ? 6.986 10.355 7.722 1.00 78.00 126 ARG A CA 1
ATOM 988 C C . ARG A 1 126 ? 6.164 11.298 6.841 1.00 78.00 126 ARG A C 1
ATOM 990 O O . ARG A 1 126 ? 5.510 10.828 5.922 1.00 78.00 126 ARG A O 1
ATOM 997 N N . GLU A 1 127 ? 6.221 12.608 7.073 1.00 81.81 127 GLU A N 1
ATOM 998 C CA . GLU A 1 127 ? 5.480 13.569 6.241 1.00 81.81 127 GLU A CA 1
ATOM 999 C C . GLU A 1 127 ? 5.957 13.573 4.787 1.00 81.81 127 GLU A C 1
ATOM 1001 O O . GLU A 1 127 ? 5.158 13.721 3.867 1.00 81.81 127 GLU A O 1
ATOM 1006 N N . ALA A 1 128 ? 7.265 13.420 4.577 1.00 81.00 128 ALA A N 1
ATOM 1007 C CA . ALA A 1 128 ? 7.841 13.305 3.246 1.00 81.00 128 ALA A CA 1
ATOM 1008 C C . ALA A 1 128 ? 7.294 12.066 2.528 1.00 81.00 128 ALA A C 1
ATOM 1010 O O . ALA A 1 128 ? 6.807 12.176 1.405 1.00 81.00 128 ALA A O 1
ATOM 1011 N N . LEU A 1 129 ? 7.287 10.924 3.219 1.00 82.56 129 LEU A N 1
ATOM 1012 C CA . LEU A 1 129 ? 6.724 9.682 2.710 1.00 82.56 129 LEU A CA 1
ATOM 1013 C C . LEU A 1 129 ? 5.226 9.827 2.404 1.00 82.56 129 LEU A C 1
ATOM 1015 O O . LEU A 1 129 ? 4.776 9.412 1.345 1.00 82.56 129 LEU A O 1
ATOM 1019 N N . GLU A 1 130 ? 4.447 10.452 3.289 1.00 86.44 130 GLU A N 1
ATOM 1020 C CA . GLU A 1 130 ? 3.014 10.682 3.067 1.00 86.44 130 GLU A CA 1
ATOM 1021 C C . GLU A 1 130 ? 2.752 11.556 1.832 1.00 86.44 130 GLU A C 1
ATOM 1023 O O . GLU A 1 130 ? 1.837 11.256 1.066 1.00 86.44 130 GLU A O 1
ATOM 1028 N N . ARG A 1 131 ? 3.576 12.586 1.588 1.00 86.38 131 ARG A N 1
ATOM 1029 C CA . ARG A 1 131 ? 3.492 13.408 0.367 1.00 86.38 131 ARG A CA 1
ATOM 1030 C C . ARG A 1 131 ? 3.827 12.604 -0.886 1.00 86.38 131 ARG A C 1
ATOM 1032 O O . ARG A 1 131 ? 3.118 12.726 -1.881 1.00 86.38 131 ARG A O 1
ATOM 1039 N N . GLU A 1 132 ? 4.868 11.774 -0.843 1.00 85.12 132 GLU A N 1
ATOM 1040 C CA . GLU A 1 132 ? 5.200 10.876 -1.957 1.00 85.12 132 GLU A CA 1
ATOM 1041 C C . GLU A 1 132 ? 4.054 9.909 -2.264 1.00 85.12 132 GLU A C 1
ATOM 1043 O O . GLU A 1 132 ? 3.718 9.705 -3.429 1.00 85.12 132 GLU A O 1
ATOM 1048 N N . MET A 1 133 ? 3.433 9.331 -1.230 1.00 89.12 133 MET A N 1
ATOM 1049 C CA . MET A 1 133 ? 2.304 8.417 -1.402 1.00 89.12 133 MET A CA 1
ATOM 1050 C C . MET A 1 133 ? 1.080 9.137 -1.964 1.00 89.12 133 MET A C 1
ATOM 1052 O O . MET A 1 133 ? 0.391 8.575 -2.810 1.00 89.12 133 MET A O 1
ATOM 1056 N N . GLU A 1 134 ? 0.823 10.379 -1.545 1.00 90.31 134 GLU A N 1
ATOM 1057 C CA . GLU A 1 134 ? -0.269 11.181 -2.097 1.00 90.31 134 GLU A CA 1
ATOM 1058 C C . GLU A 1 134 ? -0.069 11.419 -3.598 1.00 90.31 134 GLU A C 1
ATOM 1060 O O . GLU A 1 134 ? -0.980 11.137 -4.374 1.00 90.31 134 GLU A O 1
ATOM 1065 N N . ILE A 1 135 ? 1.137 11.825 -4.015 1.00 90.06 135 ILE A N 1
ATOM 1066 C CA . ILE A 1 135 ? 1.483 12.004 -5.433 1.00 90.06 135 ILE A CA 1
ATOM 1067 C C . ILE A 1 135 ? 1.349 10.676 -6.183 1.00 90.06 135 ILE A C 1
ATOM 1069 O O . ILE A 1 135 ? 0.637 10.594 -7.176 1.00 90.06 135 ILE A O 1
ATOM 1073 N N . TRP A 1 136 ? 1.967 9.595 -5.703 1.00 90.50 136 TRP A N 1
ATOM 1074 C CA . TRP A 1 136 ? 1.904 8.309 -6.404 1.00 90.50 136 TRP A CA 1
ATOM 1075 C C . TRP A 1 136 ? 0.469 7.765 -6.491 1.00 90.50 136 TRP A C 1
ATOM 1077 O O . TRP A 1 136 ? 0.095 7.117 -7.472 1.00 90.50 136 TRP A O 1
ATOM 1087 N N . SER A 1 137 ? -0.380 8.085 -5.512 1.00 90.94 137 SER A N 1
ATOM 1088 C CA . SER A 1 137 ? -1.781 7.675 -5.513 1.00 90.94 137 SER A CA 1
ATOM 1089 C C . SER A 1 137 ? -2.603 8.263 -6.659 1.00 90.94 137 SER A C 1
ATOM 1091 O O . SER A 1 137 ? -3.602 7.637 -7.032 1.00 90.94 137 SER A O 1
ATOM 1093 N N . THR A 1 138 ? -2.185 9.378 -7.268 1.00 91.88 138 THR A N 1
ATOM 1094 C CA . THR A 1 138 ? -2.891 10.008 -8.397 1.00 91.88 138 THR A CA 1
ATOM 1095 C C . THR A 1 138 ? -2.416 9.513 -9.763 1.00 91.88 138 THR A C 1
ATOM 1097 O O . THR A 1 138 ? -3.176 9.580 -10.724 1.00 91.88 138 THR A O 1
ATOM 1100 N N . LEU A 1 139 ? -1.211 8.946 -9.856 1.00 89.00 139 LEU A N 1
ATOM 1101 C CA . LEU A 1 139 ? -0.577 8.604 -11.133 1.00 89.00 139 LEU A CA 1
ATOM 1102 C C . LEU A 1 139 ? -1.137 7.323 -11.748 1.00 89.00 139 LEU A C 1
ATOM 1104 O O . LEU A 1 139 ? -1.210 6.278 -11.091 1.00 89.00 139 LEU A O 1
ATOM 1108 N N . ARG A 1 140 ? -1.510 7.377 -13.028 1.00 90.38 140 ARG A N 1
ATOM 1109 C CA . ARG A 1 140 ? -2.082 6.245 -13.770 1.00 90.38 140 ARG A CA 1
ATOM 1110 C C . ARG A 1 140 ? -1.498 6.200 -15.177 1.00 90.38 140 ARG A C 1
ATOM 1112 O O . ARG A 1 140 ? -1.878 6.990 -16.029 1.00 90.38 140 ARG A O 1
ATOM 1119 N N . HIS A 1 141 ? -0.595 5.252 -15.411 1.00 88.44 141 HIS A N 1
ATOM 1120 C CA . HIS A 1 141 ? 0.049 5.053 -16.706 1.00 88.44 141 HIS A CA 1
ATOM 1121 C C . HIS A 1 141 ? 0.585 3.620 -16.828 1.00 88.44 141 HIS A C 1
ATOM 1123 O O . HIS A 1 141 ? 1.025 3.047 -15.830 1.00 88.44 141 HIS A O 1
ATOM 1129 N N . ASP A 1 142 ? 0.593 3.047 -18.034 1.00 86.81 142 ASP A N 1
ATOM 1130 C CA . ASP A 1 142 ? 1.002 1.649 -18.266 1.00 86.81 142 ASP A CA 1
ATOM 1131 C C . ASP A 1 142 ? 2.478 1.387 -17.931 1.00 86.81 142 ASP A C 1
ATOM 1133 O O . ASP A 1 142 ? 2.848 0.286 -17.519 1.00 86.81 142 ASP A O 1
ATOM 1137 N N . HIS A 1 143 ? 3.310 2.426 -18.036 1.00 84.88 143 HIS A N 1
ATOM 1138 C CA . HIS A 1 143 ? 4.737 2.387 -17.704 1.00 84.88 143 HIS A CA 1
ATOM 1139 C C . HIS A 1 143 ? 5.057 2.982 -16.321 1.00 84.88 143 HIS A C 1
ATOM 1141 O O . HIS A 1 143 ? 6.195 3.361 -16.055 1.00 84.88 143 HIS A O 1
ATOM 1147 N N . ILE A 1 144 ? 4.059 3.062 -15.429 1.00 85.19 144 ILE A N 1
ATOM 1148 C CA . ILE A 1 144 ? 4.229 3.353 -13.997 1.00 85.19 144 ILE A CA 1
ATOM 1149 C C . ILE A 1 144 ? 3.676 2.177 -13.183 1.00 85.19 144 ILE A C 1
ATOM 1151 O O . ILE A 1 144 ? 2.541 1.758 -13.392 1.00 85.19 144 ILE A O 1
ATOM 1155 N N . VAL A 1 145 ? 4.448 1.637 -12.227 1.00 86.69 145 VAL A N 1
ATOM 1156 C CA . VAL A 1 145 ? 3.987 0.559 -11.340 1.00 86.69 145 VAL A CA 1
ATOM 1157 C C . VAL A 1 145 ? 2.769 1.097 -10.597 1.00 86.69 145 VAL A C 1
ATOM 1159 O O . VAL A 1 145 ? 2.879 2.108 -9.894 1.00 86.69 145 VAL A O 1
ATOM 1162 N N . PRO A 1 146 ? 1.627 0.397 -10.679 1.00 88.69 146 PRO A N 1
ATOM 1163 C CA . PRO A 1 146 ? 0.452 0.797 -9.935 1.00 88.69 146 PRO A CA 1
ATOM 1164 C C . PRO A 1 146 ? 0.697 0.742 -8.435 1.00 88.69 146 PRO A C 1
ATOM 1166 O O . PRO A 1 146 ? 1.082 -0.293 -7.876 1.00 88.69 146 PRO A O 1
ATOM 1169 N N . PHE A 1 147 ? 0.437 1.873 -7.800 1.00 91.75 147 PHE A N 1
ATOM 1170 C CA . PHE A 1 147 ? 0.359 2.011 -6.361 1.00 91.75 147 PHE A CA 1
ATOM 1171 C C . PHE A 1 147 ? -1.033 1.604 -5.880 1.00 91.75 147 PHE A C 1
ATOM 1173 O O . PHE A 1 147 ? -2.041 2.028 -6.446 1.00 91.75 147 PHE A O 1
ATOM 1180 N N . TYR A 1 148 ? -1.085 0.775 -4.839 1.00 94.19 148 TYR A N 1
ATOM 1181 C CA . TYR A 1 148 ? -2.344 0.367 -4.210 1.00 94.19 148 TYR A CA 1
ATOM 1182 C C . TYR A 1 148 ? -2.576 1.094 -2.891 1.00 94.19 148 TYR A C 1
ATOM 1184 O O . TYR A 1 148 ? -3.721 1.397 -2.562 1.00 94.19 148 TYR A O 1
ATOM 1192 N N . GLY A 1 149 ? -1.512 1.370 -2.141 1.00 95.00 149 GLY A N 1
ATOM 1193 C CA . GLY A 1 149 ? -1.615 2.047 -0.860 1.00 95.00 149 GLY A CA 1
ATOM 1194 C C . GLY A 1 149 ? -0.354 1.935 -0.021 1.00 95.00 149 GLY A C 1
ATOM 1195 O O . GLY A 1 149 ? 0.667 1.420 -0.470 1.00 95.00 149 GLY A O 1
ATOM 1196 N N . ALA A 1 150 ? -0.421 2.411 1.214 1.00 93.81 150 ALA A N 1
ATOM 1197 C CA . ALA A 1 150 ? 0.685 2.360 2.165 1.00 93.81 150 ALA A CA 1
ATOM 1198 C C . ALA A 1 150 ? 0.174 2.418 3.612 1.00 93.81 150 ALA A C 1
ATOM 1200 O O . ALA A 1 150 ? -0.974 2.792 3.860 1.00 93.81 150 ALA A O 1
ATOM 1201 N N . SER A 1 151 ? 1.051 2.092 4.562 1.00 92.12 151 SER A N 1
ATOM 1202 C CA . SER A 1 151 ? 0.846 2.317 5.994 1.00 92.12 151 SER A CA 1
ATOM 1203 C C . SER A 1 151 ? 2.011 3.111 6.561 1.00 92.12 151 SER A C 1
ATOM 1205 O O . SER A 1 151 ? 3.149 2.641 6.572 1.00 92.12 151 SER A O 1
ATOM 1207 N N . THR A 1 152 ? 1.702 4.295 7.086 1.00 89.50 152 THR A N 1
ATOM 1208 C CA . THR A 1 152 ? 2.609 5.092 7.928 1.00 89.50 152 THR A CA 1
ATOM 1209 C C . THR A 1 152 ? 2.238 5.014 9.411 1.00 89.50 152 THR A C 1
ATOM 1211 O O . THR A 1 152 ? 2.915 5.605 10.247 1.00 89.50 152 THR A O 1
ATOM 1214 N N . LEU A 1 153 ? 1.172 4.273 9.747 1.00 88.06 153 LEU A N 1
ATOM 1215 C CA . LEU A 1 153 ? 0.764 3.994 11.128 1.00 88.06 153 LEU A CA 1
ATOM 1216 C C . LEU A 1 153 ? 1.684 2.970 11.806 1.00 88.06 153 LEU A C 1
ATOM 1218 O O . LEU A 1 153 ? 1.719 2.909 13.028 1.00 88.06 153 LEU A O 1
ATOM 1222 N N . THR A 1 154 ? 2.434 2.196 11.022 1.00 86.44 154 THR A N 1
ATOM 1223 C CA . THR A 1 154 ? 3.398 1.203 11.504 1.00 86.44 154 THR A CA 1
ATOM 1224 C C . THR A 1 154 ? 4.817 1.751 11.476 1.00 86.44 154 THR A C 1
ATOM 1226 O O . THR A 1 154 ? 5.167 2.563 10.618 1.00 86.44 154 THR A O 1
ATOM 1229 N N . SER A 1 155 ? 5.658 1.250 12.375 1.00 86.00 155 SER A N 1
ATOM 1230 C CA . SER A 1 155 ? 7.108 1.394 12.322 1.00 86.00 155 SER A CA 1
ATOM 1231 C C . SER A 1 155 ? 7.738 0.000 12.349 1.00 86.00 155 SER A C 1
ATOM 1233 O O . SER A 1 155 ? 7.616 -0.698 13.356 1.00 86.00 155 SER A O 1
ATOM 1235 N N . PRO A 1 156 ? 8.399 -0.435 11.267 1.00 87.56 156 PRO A N 1
ATOM 1236 C CA . PRO A 1 156 ? 8.619 0.300 10.017 1.00 87.56 156 PRO A CA 1
ATOM 1237 C C . PRO A 1 156 ? 7.335 0.562 9.193 1.00 87.56 156 PRO A C 1
ATOM 1239 O O . PRO A 1 156 ? 6.403 -0.251 9.224 1.00 87.56 156 PRO A O 1
ATOM 1242 N N . PRO A 1 157 ? 7.265 1.665 8.419 1.00 89.56 157 PRO A N 1
ATOM 1243 C CA . PRO A 1 157 ? 6.186 1.869 7.455 1.00 89.56 157 PRO A CA 1
ATOM 1244 C C . PRO A 1 157 ? 6.339 0.905 6.272 1.00 89.56 157 PRO A C 1
ATOM 1246 O O . PRO A 1 157 ? 7.415 0.347 6.018 1.00 89.56 157 PRO A O 1
ATOM 1249 N N . TYR A 1 158 ? 5.284 0.769 5.478 1.00 91.50 158 TYR A N 1
ATOM 1250 C CA . TYR A 1 158 ? 5.357 -0.001 4.242 1.00 91.50 158 TYR A CA 1
ATOM 1251 C C . TYR A 1 158 ? 4.517 0.587 3.115 1.00 91.50 158 TYR A C 1
ATOM 1253 O O . TYR A 1 158 ? 3.543 1.304 3.335 1.00 91.50 158 TYR A O 1
ATOM 1261 N N . ILE A 1 159 ? 4.902 0.226 1.895 1.00 92.31 159 ILE A N 1
ATOM 1262 C CA . ILE A 1 159 ? 4.254 0.600 0.639 1.00 92.31 159 ILE A CA 1
ATOM 1263 C C . ILE A 1 159 ? 3.719 -0.663 -0.032 1.00 92.31 159 ILE A C 1
ATOM 1265 O O . ILE A 1 159 ? 4.406 -1.683 -0.068 1.00 92.31 159 ILE A O 1
ATOM 1269 N N . VAL A 1 160 ? 2.522 -0.582 -0.603 1.00 94.69 160 VAL A N 1
ATOM 1270 C CA . VAL A 1 160 ? 1.848 -1.657 -1.332 1.00 94.69 160 VAL A CA 1
ATOM 1271 C C . VAL A 1 160 ? 1.708 -1.262 -2.800 1.00 94.69 160 VAL A C 1
ATOM 1273 O O . VAL A 1 160 ? 1.029 -0.294 -3.149 1.00 94.69 160 VAL A O 1
ATOM 1276 N N . SER A 1 161 ? 2.339 -2.034 -3.679 1.00 93.06 161 SER A N 1
ATOM 1277 C CA . SER A 1 161 ? 2.337 -1.804 -5.125 1.00 93.06 161 SER A CA 1
ATOM 1278 C C . SER A 1 161 ? 2.092 -3.099 -5.904 1.00 93.06 161 SER A C 1
ATOM 1280 O O . SER A 1 161 ? 2.024 -4.191 -5.330 1.00 93.06 161 SER A O 1
ATOM 1282 N N . ARG A 1 162 ? 1.925 -3.003 -7.230 1.00 89.81 162 ARG A N 1
ATOM 1283 C CA . ARG A 1 162 ? 1.800 -4.192 -8.089 1.00 89.81 162 ARG A CA 1
ATOM 1284 C C . ARG A 1 162 ? 3.014 -5.102 -7.904 1.00 89.81 162 ARG A C 1
ATOM 1286 O O . ARG A 1 162 ? 4.158 -4.658 -7.967 1.00 89.81 162 ARG A O 1
ATOM 1293 N N . TYR A 1 163 ? 2.751 -6.394 -7.719 1.00 87.69 163 TYR A N 1
ATOM 1294 C CA . TYR A 1 163 ? 3.807 -7.395 -7.739 1.00 87.69 163 TYR A CA 1
ATOM 1295 C C . TYR A 1 163 ? 4.338 -7.581 -9.165 1.00 87.69 163 TYR A C 1
ATOM 1297 O O . TYR A 1 163 ? 3.592 -7.965 -10.064 1.00 87.69 163 TYR A O 1
ATOM 1305 N N . MET A 1 164 ? 5.636 -7.340 -9.352 1.00 83.75 164 MET A N 1
ATOM 1306 C CA . MET A 1 164 ? 6.333 -7.530 -10.625 1.00 83.75 164 MET A CA 1
ATOM 1307 C C . MET A 1 164 ? 7.043 -8.888 -10.612 1.00 83.75 164 MET A C 1
ATOM 1309 O O . MET A 1 164 ? 8.072 -9.049 -9.956 1.00 83.75 164 MET A O 1
ATOM 1313 N N . GLN A 1 165 ? 6.485 -9.880 -11.314 1.00 78.19 165 GLN A N 1
ATOM 1314 C CA . GLN A 1 165 ? 6.959 -11.273 -11.271 1.00 78.19 165 GLN A CA 1
ATOM 1315 C C . GLN A 1 165 ? 8.419 -11.437 -11.717 1.00 78.19 165 GLN A C 1
ATOM 1317 O O . GLN A 1 165 ? 9.145 -12.243 -11.141 1.00 78.19 165 GLN A O 1
ATOM 1322 N N . ASN A 1 166 ? 8.860 -10.625 -12.679 1.00 76.50 166 ASN A N 1
ATOM 1323 C CA . ASN A 1 166 ? 10.222 -10.656 -13.215 1.00 76.50 166 ASN A CA 1
ATOM 1324 C C . ASN A 1 166 ? 11.233 -9.861 -12.366 1.00 76.50 166 ASN A C 1
ATOM 1326 O O . ASN A 1 166 ? 12.408 -9.771 -12.713 1.00 76.50 166 ASN A O 1
ATOM 1330 N N . GLY A 1 167 ? 10.801 -9.297 -11.233 1.00 76.88 167 GLY A N 1
ATOM 1331 C CA . GLY A 1 167 ? 11.652 -8.483 -10.372 1.00 76.88 167 GLY A CA 1
ATOM 1332 C C . GLY A 1 167 ? 11.993 -7.122 -10.986 1.00 76.88 167 GLY A C 1
ATOM 1333 O O . GLY A 1 167 ? 11.172 -6.515 -11.670 1.00 76.88 167 GLY A O 1
ATOM 1334 N N . ASN A 1 168 ? 13.189 -6.616 -10.674 1.00 76.88 168 ASN A N 1
ATOM 1335 C CA . ASN A 1 168 ? 13.701 -5.362 -11.233 1.00 76.88 168 ASN A CA 1
ATOM 1336 C C . ASN A 1 168 ? 14.393 -5.597 -12.585 1.00 76.88 168 ASN A C 1
ATOM 1338 O O . ASN A 1 168 ? 14.735 -6.729 -12.926 1.00 76.88 168 ASN A O 1
ATOM 1342 N N . LEU A 1 169 ? 14.630 -4.518 -13.338 1.00 76.94 169 LEU A N 1
ATOM 1343 C CA . LEU A 1 169 ? 15.185 -4.626 -14.687 1.00 76.94 169 LEU A CA 1
ATOM 1344 C C . LEU A 1 169 ? 16.588 -5.229 -14.708 1.00 76.94 169 LEU A C 1
ATOM 1346 O O . LEU A 1 169 ? 16.903 -5.955 -15.639 1.00 76.94 169 LEU A O 1
ATOM 1350 N N . VAL A 1 170 ? 17.411 -4.969 -13.688 1.00 78.75 170 VAL A N 1
ATOM 1351 C CA . VAL A 1 170 ? 18.755 -5.563 -13.589 1.00 78.75 170 VAL A CA 1
ATOM 1352 C C . VAL A 1 170 ? 18.647 -7.088 -13.569 1.00 78.75 170 VAL A C 1
ATOM 1354 O O . VAL A 1 170 ? 19.186 -7.755 -14.443 1.00 78.75 170 VAL A O 1
ATOM 1357 N N . ARG A 1 171 ? 17.837 -7.634 -12.656 1.00 76.62 171 ARG A N 1
ATOM 1358 C CA . ARG A 1 171 ? 17.599 -9.079 -12.558 1.00 76.62 171 ARG A CA 1
ATOM 1359 C C . ARG A 1 171 ? 16.921 -9.646 -13.811 1.00 76.62 171 ARG A C 1
ATOM 1361 O O . ARG A 1 171 ? 17.193 -10.780 -14.201 1.00 76.62 171 ARG A O 1
ATOM 1368 N N . TYR A 1 172 ? 16.024 -8.882 -14.430 1.00 78.62 172 TYR A N 1
ATOM 1369 C CA . TYR A 1 172 ? 15.386 -9.287 -15.679 1.00 78.62 172 TYR A CA 1
ATOM 1370 C C . TYR A 1 172 ? 16.404 -9.414 -16.819 1.00 78.62 172 TYR A C 1
ATOM 1372 O O . TYR A 1 172 ? 16.402 -10.421 -17.516 1.00 78.62 172 TYR A O 1
ATOM 1380 N N . LEU A 1 173 ? 17.309 -8.444 -16.966 1.00 82.19 173 LEU A N 1
ATOM 1381 C CA . LEU A 1 173 ? 18.365 -8.471 -17.980 1.00 82.19 173 LEU A CA 1
ATOM 1382 C C . LEU A 1 173 ? 19.404 -9.568 -17.716 1.00 82.19 173 LEU A C 1
ATOM 1384 O O . LEU A 1 173 ? 19.887 -10.166 -18.672 1.00 82.19 173 LEU A O 1
ATOM 1388 N N . ASP A 1 174 ? 19.693 -9.884 -16.450 1.00 84.25 174 ASP A N 1
ATOM 1389 C CA . ASP A 1 174 ? 20.578 -11.004 -16.092 1.00 84.25 174 ASP A CA 1
ATOM 1390 C C . ASP A 1 174 ? 19.990 -12.364 -16.505 1.00 84.25 174 ASP A C 1
ATOM 1392 O O . ASP A 1 174 ? 20.717 -13.285 -16.869 1.00 84.25 174 ASP A O 1
ATOM 1396 N N . THR A 1 175 ? 18.663 -12.505 -16.439 1.00 83.94 175 THR A N 1
ATOM 1397 C CA . THR A 1 175 ? 17.953 -13.755 -16.770 1.00 83.94 175 THR A CA 1
ATOM 1398 C C . THR A 1 175 ? 17.465 -13.813 -18.216 1.00 83.94 175 THR A C 1
ATOM 1400 O O . THR A 1 175 ? 17.156 -14.894 -18.711 1.00 83.94 175 THR A O 1
ATOM 1403 N N . THR A 1 176 ? 17.415 -12.667 -18.895 1.00 82.75 176 THR A N 1
ATOM 1404 C CA . THR A 1 176 ? 16.936 -12.510 -20.273 1.00 82.75 176 THR A CA 1
ATOM 1405 C C . THR A 1 176 ? 17.934 -11.650 -21.063 1.00 82.75 176 THR A C 1
ATOM 1407 O O . THR A 1 176 ? 17.646 -10.489 -21.367 1.00 82.75 176 THR A O 1
ATOM 1410 N N . PRO A 1 177 ? 19.129 -12.180 -21.385 1.00 87.56 177 PRO A N 1
ATOM 1411 C CA . PRO A 1 177 ? 20.198 -11.398 -22.014 1.00 87.56 177 PRO A CA 1
ATOM 1412 C C . PRO A 1 177 ? 19.820 -10.867 -23.404 1.00 87.56 177 PRO A C 1
ATOM 1414 O O . PRO A 1 177 ? 20.260 -9.776 -23.776 1.00 87.56 177 PRO A O 1
ATOM 1417 N N . ASP A 1 178 ? 18.951 -11.591 -24.116 1.00 92.56 178 ASP A N 1
ATOM 1418 C CA . ASP A 1 178 ? 18.451 -11.252 -25.455 1.00 92.56 178 ASP A CA 1
ATOM 1419 C C . ASP A 1 178 ? 17.237 -10.305 -25.434 1.00 92.56 178 ASP A C 1
ATOM 1421 O O . ASP A 1 178 ? 16.593 -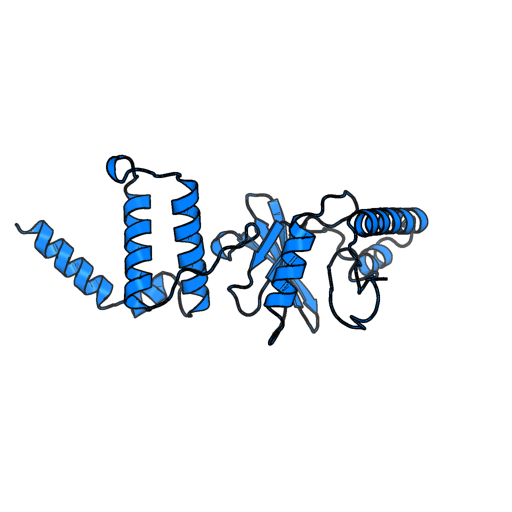10.083 -26.460 1.00 92.56 178 ASP A O 1
ATOM 1425 N N . ALA A 1 179 ? 16.879 -9.752 -24.270 1.00 86.19 179 ALA A N 1
ATOM 1426 C CA . ALA A 1 179 ? 15.789 -8.789 -24.174 1.00 86.19 179 ALA A CA 1
ATOM 1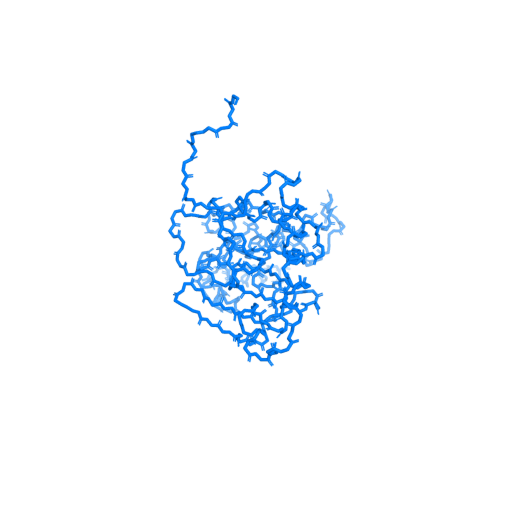427 C C . ALA A 1 179 ? 16.050 -7.561 -25.061 1.00 86.19 179 ALA A C 1
ATOM 1429 O O . ALA A 1 179 ? 17.151 -7.004 -25.079 1.00 86.19 179 ALA A O 1
ATOM 1430 N N . ASP A 1 180 ? 15.004 -7.085 -25.738 1.00 87.56 180 ASP A N 1
ATOM 1431 C CA . ASP A 1 180 ? 15.060 -5.861 -26.535 1.00 87.56 180 ASP A CA 1
ATOM 1432 C C . ASP A 1 180 ? 15.248 -4.635 -25.627 1.00 87.56 180 ASP A C 1
ATOM 1434 O O . ASP A 1 180 ? 14.308 -4.078 -25.053 1.00 87.56 180 ASP A O 1
ATOM 1438 N N . ARG A 1 181 ? 16.506 -4.213 -25.489 1.00 86.69 181 ARG A N 1
ATOM 1439 C CA . ARG A 1 181 ? 16.900 -3.068 -24.662 1.00 86.69 181 ARG A CA 1
ATOM 1440 C C . ARG A 1 181 ? 16.352 -1.752 -25.202 1.00 86.69 181 ARG A C 1
ATOM 1442 O O . ARG A 1 181 ? 16.072 -0.858 -24.408 1.00 86.69 181 ARG A O 1
ATOM 1449 N N . THR A 1 182 ? 16.172 -1.636 -26.517 1.00 89.31 182 THR A N 1
ATOM 1450 C CA . THR A 1 182 ? 15.601 -0.439 -27.145 1.00 89.31 182 THR A CA 1
ATOM 1451 C C . THR A 1 182 ? 14.146 -0.284 -26.732 1.00 89.31 182 THR A C 1
ATOM 1453 O O . THR A 1 182 ? 13.744 0.793 -26.291 1.00 89.31 182 THR A O 1
ATOM 1456 N N . LYS A 1 183 ? 13.377 -1.379 -26.778 1.00 84.94 183 LYS A N 1
ATOM 1457 C CA . LYS A 1 183 ? 11.998 -1.398 -26.284 1.00 84.94 183 LYS A CA 1
ATOM 1458 C C . LYS A 1 183 ? 11.923 -1.038 -24.800 1.00 84.94 183 LYS A C 1
ATOM 1460 O O . LYS A 1 183 ? 11.115 -0.197 -24.424 1.00 84.94 183 LYS A O 1
ATOM 1465 N N . LEU A 1 184 ? 12.791 -1.613 -23.968 1.00 84.00 184 LEU A N 1
ATOM 1466 C CA . LEU A 1 184 ? 12.825 -1.306 -22.534 1.00 84.00 184 LEU A CA 1
ATOM 1467 C C . LEU A 1 184 ? 13.099 0.183 -22.274 1.00 84.00 184 LEU A C 1
ATOM 1469 O O . LEU A 1 184 ? 12.400 0.802 -21.480 1.00 84.00 184 LEU A O 1
ATOM 1473 N N . ILE A 1 185 ? 14.073 0.785 -22.963 1.00 86.50 185 ILE A N 1
ATOM 1474 C CA . ILE A 1 185 ? 14.370 2.222 -22.833 1.00 86.50 185 ILE A CA 1
ATOM 1475 C C . ILE A 1 185 ? 13.174 3.072 -23.279 1.00 86.50 185 ILE A C 1
ATOM 1477 O O . ILE A 1 185 ? 12.866 4.068 -22.623 1.00 86.50 185 ILE A O 1
ATOM 1481 N N . LEU A 1 186 ? 12.480 2.678 -24.351 1.00 84.75 186 LEU A N 1
ATOM 1482 C CA . LEU A 1 186 ? 11.279 3.368 -24.821 1.00 84.75 186 LEU A CA 1
ATOM 1483 C C . LEU A 1 186 ? 10.175 3.354 -23.756 1.00 84.75 186 LEU A C 1
ATOM 1485 O O . LEU A 1 186 ? 9.647 4.411 -23.426 1.00 84.75 186 LEU A O 1
ATOM 1489 N N . GLU A 1 187 ? 9.873 2.195 -23.170 1.00 84.56 187 GLU A N 1
ATOM 1490 C CA . GLU A 1 187 ? 8.869 2.063 -22.103 1.00 84.56 187 GLU A CA 1
ATOM 1491 C C . GLU A 1 187 ? 9.208 2.946 -20.889 1.00 84.56 187 GLU A C 1
ATOM 1493 O O . GLU A 1 187 ? 8.349 3.662 -20.373 1.00 84.56 187 GLU A O 1
ATOM 1498 N N . VAL A 1 188 ? 10.481 2.978 -20.475 1.00 85.56 188 VAL A N 1
ATOM 1499 C CA . VAL A 1 188 ? 10.952 3.869 -19.399 1.00 85.56 188 VAL A CA 1
ATOM 1500 C C . VAL A 1 188 ? 10.775 5.338 -19.770 1.00 85.56 188 VAL A C 1
ATOM 1502 O O . VAL A 1 188 ? 10.330 6.141 -18.950 1.00 85.56 188 VAL A O 1
ATOM 1505 N N . SER A 1 189 ? 11.100 5.692 -21.011 1.00 89.19 189 SER A N 1
ATOM 1506 C CA . SER A 1 189 ? 10.992 7.063 -21.514 1.00 89.19 189 SER A CA 1
ATOM 1507 C C . SER A 1 189 ? 9.538 7.529 -21.551 1.00 89.19 189 SER A C 1
ATOM 1509 O O . SER A 1 189 ? 9.260 8.658 -21.158 1.00 89.19 189 SER A O 1
ATOM 1511 N N . LEU A 1 190 ? 8.604 6.652 -21.933 1.00 88.00 190 LEU A N 1
ATOM 1512 C CA . LEU A 1 190 ? 7.166 6.927 -21.898 1.00 88.00 190 LEU A CA 1
ATOM 1513 C C . LEU A 1 190 ? 6.666 7.154 -20.465 1.00 88.00 190 LEU A C 1
ATOM 1515 O O . LEU A 1 190 ? 5.917 8.095 -20.218 1.00 88.00 190 LEU A O 1
ATOM 1519 N N . GLY A 1 191 ? 7.107 6.337 -19.502 1.00 87.19 191 GLY A N 1
ATOM 1520 C CA . GLY A 1 191 ? 6.779 6.547 -18.087 1.00 87.19 191 GLY A CA 1
ATOM 1521 C C . GLY A 1 191 ? 7.297 7.885 -17.549 1.00 87.19 191 GLY A C 1
ATOM 1522 O O . GLY A 1 191 ? 6.562 8.605 -16.876 1.00 87.19 191 GLY A O 1
ATOM 1523 N N . MET A 1 192 ? 8.537 8.250 -17.888 1.00 88.56 192 MET A N 1
ATOM 1524 C CA . MET A 1 192 ? 9.136 9.532 -17.496 1.00 88.56 192 MET A CA 1
ATOM 1525 C C . MET A 1 192 ? 8.468 10.730 -18.170 1.00 88.56 192 MET A C 1
ATOM 1527 O O . MET A 1 192 ? 8.296 11.765 -17.532 1.00 88.56 192 MET A O 1
ATOM 1531 N N . TYR A 1 193 ? 8.084 10.593 -19.440 1.00 92.25 193 TYR A N 1
ATOM 1532 C CA . TYR A 1 193 ? 7.335 11.616 -20.159 1.00 92.25 193 TYR A CA 1
ATOM 1533 C C . TYR A 1 193 ? 6.013 11.918 -19.446 1.00 92.25 193 TYR A C 1
ATOM 1535 O O . TYR A 1 193 ? 5.781 13.068 -19.082 1.00 92.25 193 TYR A O 1
ATOM 1543 N N . TYR A 1 194 ? 5.227 10.885 -19.130 1.00 90.62 194 TYR A N 1
ATOM 1544 C CA . TYR A 1 194 ? 3.985 11.042 -18.370 1.00 90.62 194 TYR A CA 1
ATOM 1545 C C . TYR A 1 194 ? 4.214 11.687 -16.991 1.00 90.62 194 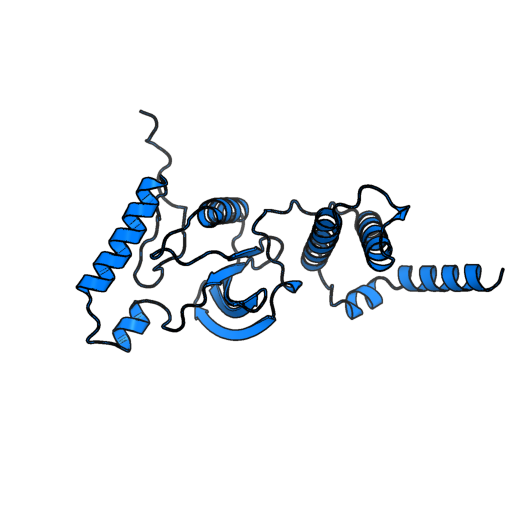TYR A C 1
ATOM 1547 O O . TYR A 1 194 ? 3.489 12.603 -16.616 1.00 90.62 194 TYR A O 1
ATOM 1555 N N . LEU A 1 195 ? 5.248 11.275 -16.241 1.00 89.38 195 LEU A N 1
ATOM 1556 C CA . LEU A 1 195 ? 5.572 11.921 -14.957 1.00 89.38 195 LEU A CA 1
ATOM 1557 C C . LEU A 1 195 ? 5.800 13.427 -15.112 1.00 89.38 195 LEU A C 1
ATOM 1559 O O . LEU A 1 195 ? 5.327 14.212 -14.293 1.00 89.38 195 LEU A O 1
ATOM 1563 N N . HIS A 1 196 ? 6.519 13.832 -16.156 1.00 91.62 196 HIS A N 1
ATOM 1564 C CA . HIS A 1 196 ? 6.783 15.241 -16.412 1.00 91.62 196 HIS A CA 1
ATOM 1565 C C . HIS A 1 196 ? 5.532 16.002 -16.873 1.00 91.62 196 HIS A C 1
ATOM 1567 O O . HIS A 1 196 ? 5.393 17.164 -16.493 1.00 91.62 196 HIS A O 1
ATOM 1573 N N . GLU A 1 197 ? 4.609 15.375 -17.612 1.00 94.62 197 GLU A N 1
ATOM 1574 C CA . GLU A 1 197 ? 3.297 15.973 -17.917 1.00 94.62 197 GLU A CA 1
ATOM 1575 C C . GLU A 1 197 ? 2.490 16.255 -16.641 1.00 94.62 197 GLU A C 1
ATOM 1577 O O . GLU A 1 197 ? 1.877 17.312 -16.513 1.00 94.62 197 GLU A O 1
ATOM 1582 N N . GLU A 1 198 ? 2.595 15.379 -15.642 1.00 90.50 198 GLU A N 1
ATOM 1583 C CA . GLU A 1 198 ? 2.000 15.565 -14.312 1.00 90.50 198 GLU A CA 1
ATOM 1584 C C . GLU A 1 198 ? 2.817 16.511 -13.404 1.00 90.50 198 GLU A C 1
ATOM 1586 O O . GLU A 1 198 ? 2.525 16.649 -12.215 1.00 90.50 198 GLU A O 1
ATOM 1591 N N . CYS A 1 199 ? 3.850 17.180 -13.936 1.00 91.12 199 CYS A N 1
ATOM 1592 C CA . CYS A 1 199 ? 4.757 18.066 -13.194 1.00 91.12 199 CYS A CA 1
ATOM 1593 C C . CYS A 1 199 ? 5.488 17.374 -12.028 1.00 91.12 199 CYS A C 1
ATOM 1595 O O . CYS A 1 199 ? 5.831 17.996 -11.019 1.00 91.12 199 CYS A O 1
ATOM 1597 N N . VAL A 1 200 ? 5.763 16.078 -12.175 1.00 87.75 200 VAL A N 1
ATOM 1598 C CA . VAL A 1 200 ? 6.428 15.255 -11.170 1.00 87.75 200 VAL A CA 1
ATOM 1599 C C . VAL A 1 200 ? 7.858 14.928 -11.590 1.00 87.75 200 VAL A C 1
ATOM 1601 O O . VAL A 1 200 ? 8.102 14.292 -12.611 1.00 87.75 200 VAL A O 1
ATOM 1604 N N . VAL A 1 201 ? 8.827 15.296 -10.751 1.00 84.94 201 VAL A N 1
ATOM 1605 C CA . VAL A 1 201 ? 10.238 14.922 -10.930 1.00 84.94 201 VAL A CA 1
ATOM 1606 C C . VAL A 1 201 ? 10.535 13.655 -10.125 1.00 84.94 201 VAL A C 1
ATOM 1608 O O . VAL A 1 201 ? 10.394 13.654 -8.904 1.00 84.94 201 VAL A O 1
ATOM 1611 N N . HIS A 1 202 ? 10.984 12.581 -10.787 1.00 78.38 202 HIS A N 1
ATOM 1612 C CA . HIS A 1 202 ? 11.223 11.281 -10.133 1.00 78.38 202 HIS A CA 1
ATOM 1613 C C . HIS A 1 202 ? 12.330 11.316 -9.057 1.00 78.38 202 HIS A C 1
ATOM 1615 O O . HIS A 1 202 ? 12.228 10.638 -8.038 1.00 78.38 202 HIS A O 1
ATOM 1621 N N . GLY A 1 203 ? 13.414 12.063 -9.287 1.00 71.81 203 GLY A N 1
ATOM 1622 C CA . GLY A 1 203 ? 14.484 12.293 -8.303 1.00 71.81 203 GLY A CA 1
ATOM 1623 C C . GLY A 1 203 ? 15.527 11.174 -8.128 1.00 71.81 203 GLY A C 1
ATOM 1624 O O . GLY A 1 203 ? 16.664 11.480 -7.784 1.00 71.81 203 GLY A O 1
ATOM 1625 N N . ASP A 1 204 ? 15.200 9.902 -8.400 1.00 69.88 204 ASP A N 1
ATOM 1626 C CA . ASP A 1 204 ? 16.158 8.775 -8.260 1.00 69.88 204 ASP A CA 1
ATOM 1627 C C . ASP A 1 204 ? 15.953 7.654 -9.305 1.00 69.88 204 ASP A C 1
ATOM 1629 O O . ASP A 1 204 ? 15.753 6.487 -8.966 1.00 69.88 204 ASP A O 1
ATOM 1633 N N . LEU A 1 205 ? 15.927 8.001 -10.599 1.00 72.00 205 LEU A N 1
ATOM 1634 C CA . LEU A 1 205 ? 15.700 7.022 -11.672 1.00 72.00 205 LEU A CA 1
ATOM 1635 C C . LEU A 1 205 ? 16.907 6.074 -11.805 1.00 72.00 205 LEU A C 1
ATOM 1637 O O . LEU A 1 205 ? 17.988 6.482 -12.226 1.00 72.00 205 LEU A O 1
ATOM 1641 N N . LYS A 1 206 ? 16.724 4.793 -11.460 1.00 63.84 206 LYS A N 1
ATOM 1642 C CA . LYS A 1 206 ? 17.753 3.742 -11.572 1.00 63.84 206 LYS A CA 1
ATOM 1643 C C . LYS A 1 206 ? 17.136 2.435 -12.069 1.00 63.84 206 LYS A C 1
ATOM 1645 O O . LYS A 1 206 ? 15.997 2.131 -11.736 1.00 63.84 206 LYS A O 1
ATOM 1650 N N . GLY A 1 207 ? 17.913 1.591 -12.755 1.00 52.44 207 GLY A N 1
ATOM 1651 C CA . GLY A 1 207 ? 17.451 0.274 -13.244 1.00 52.44 207 GLY A CA 1
ATOM 1652 C C . GLY A 1 207 ? 16.978 -0.697 -12.145 1.00 52.44 207 GLY A C 1
ATOM 1653 O O . GLY A 1 207 ? 16.203 -1.616 -12.401 1.00 52.44 207 GLY A O 1
ATOM 1654 N N . VAL A 1 208 ? 17.399 -0.470 -10.896 1.00 48.62 208 VAL A N 1
ATOM 1655 C CA . VAL A 1 208 ? 16.923 -1.191 -9.698 1.00 48.62 208 VAL A CA 1
ATOM 1656 C C . VAL A 1 208 ? 15.586 -0.627 -9.180 1.00 48.62 208 VAL A C 1
ATOM 165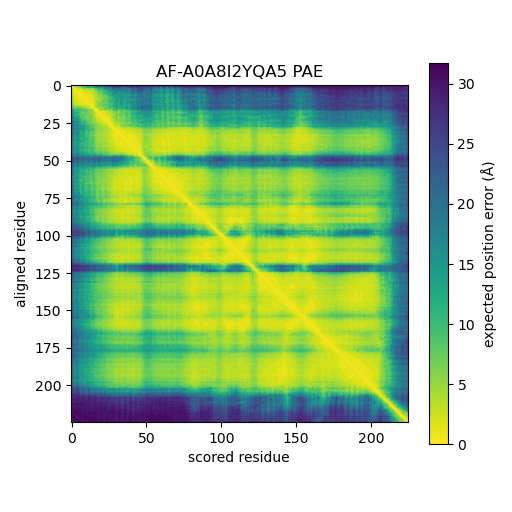8 O O . VAL A 1 208 ? 14.811 -1.338 -8.544 1.00 48.62 208 VAL A O 1
ATOM 1661 N N . ILE A 1 209 ? 15.316 0.649 -9.465 1.00 52.16 209 ILE A N 1
ATOM 1662 C CA . ILE A 1 209 ? 14.244 1.507 -8.933 1.00 52.16 209 ILE A CA 1
ATOM 1663 C C . ILE A 1 209 ? 13.285 1.840 -10.075 1.00 52.16 209 ILE A C 1
ATOM 1665 O O . ILE A 1 209 ? 12.926 2.993 -10.286 1.00 52.16 209 ILE A O 1
ATOM 1669 N N . LEU A 1 210 ? 12.935 0.857 -10.906 1.00 47.22 210 LEU A N 1
ATOM 1670 C CA . LEU A 1 210 ? 12.323 1.244 -12.167 1.00 47.22 210 LEU A CA 1
ATOM 1671 C C . LEU A 1 210 ? 10.926 1.824 -12.035 1.00 47.22 210 LEU A C 1
ATOM 1673 O O . LEU A 1 210 ? 10.525 2.499 -12.963 1.00 47.22 210 LEU A O 1
ATOM 1677 N N . ILE A 1 211 ? 10.241 1.686 -10.892 1.00 47.09 211 ILE A N 1
ATOM 1678 C CA . ILE A 1 211 ? 9.085 2.530 -10.555 1.00 47.09 211 ILE A CA 1
ATOM 1679 C C . ILE A 1 211 ? 8.929 2.618 -9.019 1.00 47.09 211 ILE A C 1
ATOM 1681 O O . ILE A 1 211 ? 8.024 2.028 -8.430 1.00 47.09 211 ILE A O 1
ATOM 1685 N N . TYR A 1 212 ? 9.860 3.294 -8.342 1.00 41.69 212 TYR A N 1
ATOM 1686 C CA . TYR A 1 212 ? 9.697 3.674 -6.932 1.00 41.69 212 TYR A CA 1
ATOM 1687 C C . TYR A 1 212 ? 10.102 5.137 -6.771 1.00 41.69 212 TYR A C 1
ATOM 1689 O O . TYR A 1 212 ? 11.266 5.480 -6.962 1.00 41.69 212 TYR A O 1
ATOM 1697 N N . PHE A 1 213 ? 9.139 5.972 -6.388 1.00 38.91 213 PHE A N 1
ATOM 1698 C CA . PHE A 1 213 ? 9.372 7.357 -5.997 1.00 38.91 213 PHE A CA 1
ATOM 1699 C C . PHE A 1 213 ? 10.503 7.470 -4.966 1.00 38.91 213 PHE A C 1
ATOM 1701 O O . PHE A 1 213 ? 10.554 6.702 -4.003 1.00 38.91 213 PHE A O 1
ATOM 1708 N N . ARG A 1 214 ? 11.390 8.447 -5.173 1.00 32.16 214 ARG A N 1
ATOM 1709 C CA . ARG A 1 214 ? 12.203 9.056 -4.119 1.00 32.16 214 ARG A CA 1
ATOM 1710 C C . ARG A 1 214 ? 12.251 10.559 -4.373 1.00 32.16 214 ARG A C 1
ATOM 1712 O O . ARG A 1 214 ? 13.122 11.064 -5.078 1.00 32.16 214 ARG A O 1
ATOM 1719 N N . VAL A 1 215 ? 11.320 11.281 -3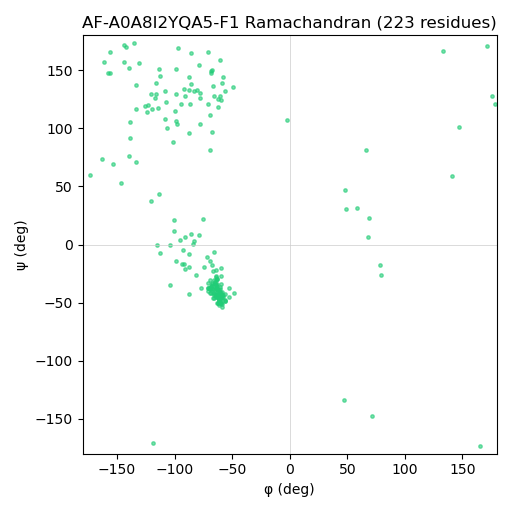.773 1.00 30.73 215 VAL A N 1
ATOM 1720 C CA . VAL A 1 215 ? 11.393 12.728 -3.612 1.00 30.73 215 VAL A CA 1
ATOM 1721 C C . VAL A 1 215 ? 12.150 12.967 -2.313 1.00 30.73 215 VAL A C 1
ATOM 1723 O O . VAL A 1 215 ? 11.559 12.896 -1.257 1.00 30.73 215 VAL A O 1
ATOM 1726 N N . PHE A 1 216 ? 13.465 13.198 -2.370 1.00 28.98 216 PHE A N 1
ATOM 1727 C CA . PHE A 1 216 ? 14.157 14.256 -1.608 1.00 28.98 216 PHE A CA 1
ATOM 1728 C C . PHE A 1 216 ? 15.676 14.191 -1.824 1.00 28.98 216 PHE A C 1
ATOM 1730 O O . PHE A 1 216 ? 16.311 13.166 -1.563 1.00 28.98 216 PHE A O 1
ATOM 1737 N N . GLY A 1 217 ? 16.248 15.345 -2.206 1.00 22.81 217 GLY A N 1
ATOM 1738 C CA . GLY A 1 217 ? 17.654 15.671 -1.954 1.00 22.81 217 GLY A CA 1
ATOM 1739 C C . GLY A 1 217 ? 18.435 16.410 -3.050 1.00 22.81 217 GLY A C 1
ATOM 1740 O O . GLY A 1 217 ? 19.452 15.876 -3.467 1.00 22.81 217 GLY A O 1
ATOM 1741 N N . ALA A 1 218 ? 18.018 17.614 -3.478 1.00 23.59 218 ALA A N 1
ATOM 1742 C CA . ALA A 1 218 ? 18.906 18.784 -3.674 1.00 23.59 218 ALA A CA 1
ATOM 1743 C C . ALA A 1 218 ? 18.136 20.012 -4.218 1.00 23.59 218 ALA A C 1
ATOM 1745 O O . ALA A 1 218 ? 17.582 19.974 -5.309 1.00 23.59 218 ALA A O 1
ATOM 1746 N N . ASN A 1 219 ? 18.181 21.116 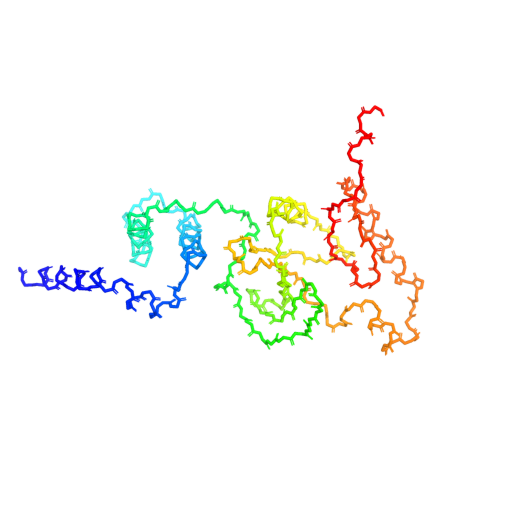-3.464 1.00 22.52 219 ASN A N 1
ATOM 1747 C CA . ASN A 1 219 ? 17.879 22.501 -3.863 1.00 22.52 219 ASN A CA 1
ATOM 1748 C C . ASN A 1 219 ? 16.437 22.867 -4.262 1.00 22.52 219 ASN A C 1
ATOM 1750 O O . ASN A 1 219 ? 16.118 23.132 -5.419 1.00 22.52 219 ASN A O 1
ATOM 1754 N N . ILE A 1 220 ? 15.612 23.099 -3.237 1.00 27.16 220 ILE A N 1
ATOM 1755 C CA . ILE A 1 220 ? 14.521 24.083 -3.294 1.00 27.16 220 ILE A CA 1
ATOM 1756 C C . ILE A 1 220 ? 15.166 25.480 -3.340 1.00 27.16 220 ILE A C 1
ATOM 1758 O O . ILE A 1 220 ? 15.332 26.122 -2.315 1.00 27.16 220 ILE A O 1
ATOM 1762 N N . HIS A 1 221 ? 15.604 25.918 -4.521 1.00 23.53 221 HIS A N 1
ATOM 1763 C CA . HIS A 1 221 ? 15.884 27.324 -4.849 1.00 23.53 221 HIS A CA 1
ATOM 1764 C C . HIS A 1 221 ? 15.954 27.488 -6.373 1.00 23.53 221 HIS A C 1
ATOM 1766 O O . HIS A 1 221 ? 17.033 27.629 -6.939 1.00 23.53 221 HIS A O 1
ATOM 1772 N N . ARG A 1 222 ? 14.787 27.441 -7.026 1.00 25.56 222 ARG A N 1
ATOM 1773 C CA . ARG A 1 222 ? 14.424 28.048 -8.328 1.00 25.56 222 ARG A CA 1
ATOM 1774 C C . ARG A 1 222 ? 13.415 27.148 -9.025 1.00 25.56 222 ARG A C 1
ATOM 1776 O O . ARG A 1 222 ? 13.802 26.153 -9.614 1.00 25.56 222 ARG A O 1
ATOM 1783 N N . LEU A 1 223 ? 12.146 27.536 -8.959 1.00 25.48 223 LEU A N 1
ATOM 1784 C CA . LEU A 1 223 ? 11.198 27.512 -10.083 1.00 25.48 223 LEU A CA 1
ATOM 1785 C C . LEU A 1 223 ? 9.894 28.183 -9.627 1.00 25.48 223 LEU A C 1
ATOM 1787 O O . LEU A 1 223 ? 8.824 27.599 -9.574 1.00 25.48 223 LEU A O 1
ATOM 1791 N N . LEU A 1 224 ? 10.053 29.448 -9.236 1.00 25.97 224 LEU A N 1
ATOM 1792 C CA . LEU A 1 224 ? 9.058 30.508 -9.370 1.00 25.97 224 LEU A CA 1
ATOM 1793 C C . LEU A 1 224 ? 9.839 31.757 -9.790 1.00 25.97 224 LEU A C 1
ATOM 1795 O O . LEU A 1 224 ? 10.201 32.591 -8.959 1.00 25.97 224 LEU A O 1
ATOM 1799 N N . ARG A 1 225 ? 10.214 31.778 -11.069 1.00 25.72 225 ARG A N 1
ATOM 1800 C CA . ARG A 1 225 ? 10.425 32.935 -11.946 1.00 25.72 225 ARG A CA 1
ATOM 1801 C C . ARG A 1 225 ? 10.691 32.420 -13.350 1.00 25.72 225 ARG A C 1
ATOM 1803 O O . ARG A 1 225 ? 11.504 31.476 -13.454 1.00 25.72 225 ARG A O 1
#

Sequence (225 aa):
MSDRDSLQALLKKLTGNYEEIRSQFGIYNDQQIDQAMAVMERELRHARVTSEEHMSVELKIMRKSLECIKSTTGRGVPKQSKWLITEYDLHYCGTIGGGGFSTVSKARFRGTLVAVKTLKDIGNTREALEREMEIWSTLRHDHIVPFYGASTLTSPPYIVSRYMQNGNLVRYLDTTPDADRTKLILEVSLGMYYLHEECVVHGDLKGVILIYFRVFGANIHRLLR

Nearest PDB structures (foldseek):
  3cd3-assembly1_A  TM=7.968E-01  e=5.852E-08  Homo sapiens
  3ue4-assembly2_B  TM=7.574E-01  e=3.114E-07  Homo sapiens
  7n9g-assembly2_B  TM=7.546E-01  e=4.401E-07  Homo sapiens
  6fer-assembly2_B  TM=7.256E-01  e=1.963E-07  Homo sapiens
  7mgj-assembly1_A  TM=7.948E-01  e=6.219E-07  Homo sapiens

Mean predicted aligned error: 10.01 Å

Secondary structure (DSSP, 8-state):
-HHHHHHHHHHHHHHTTHHHHHHHTT--SHHHHHHHHHHHHHHHHHTT---GGG--HHHHHHHHHHHHHHHHH-PPPPP--TTB--GGGEEEEEEEEE-SSEEEEEEEETTEEEEEEEEP--GGGHHHHHHHHHHHHH---TTSPPEEEEESSSSS-EEEEE--TT-SHHHHHHH-TTS-HHHHHHHHHHHHHHHHHTT---S---TT-TT------S-------

Radius of gyration: 22.43 Å; Cα contacts (8 Å, |Δi|>4): 238; chains: 1; bounding box: 54×48×64 Å

InterPro domains:
  IPR000719 Protein kinase domain [PS50011] (90-225)
  IPR001245 Serine-threonine/tyrosine-protein kinase, catalytic domain [PF07714] (94-206)
  IPR011009 Protein kinase-like domain superfamily [SSF56112] (70-206)
  IPR017441 Protein kinase, ATP binding site [PS00107] (96-117)
  IPR051681 Serine/Threonine Kinases and Pseudokinases [PTHR44329] (78-206)

Organism: NCBI:txid495285

Foldseek 3Di:
DPPVVVVVVVVVVCVVPVVVVCVVVVNPDPLSLLLLLQVLVVVLVVVVDPDPVPDDPVNVVSVVVSVVSCVVVVDDRDDDDPQDDDPVQWAWDAWPADDPFWTWTWTDGPNAIKIKIFGADPDPCLVVVVVQQVVLQPDDDPLAWRWRHWDPSDVRTITITHDDPCAFQVSNCVVCVVDDVVVVVVSLVVVVVSCVVVVHDQVDPDSNCSHDRDPDDDDPDDDPD

pLDDT: mean 79.09, std 16.95, range [22.52, 97.38]